Protein AF-A0A3R6WL27-F1 (afdb_monomer)

Foldseek 3Di:
DDDDDDDDPPPPPPPPPLQQKEKEKAAELLDLLSLLLVVLLVVVVVQDVSYDYHYHYDHPQVQLVVCVVVCVCVLPVPADSHFIFMWIFDPPDDPDDDDDPDDGDIGGQGGSVSSQVVCCVPPVRHRPDDSVNSNVSSVVSVVVVCVVLVFDKAWDWDDDPNHTPDPTDIATDPCVQVVQVSVQLRLLRDPPQDLRQPQADQCDDDVQFKTKFAQSPVRTPPPQAGATSPDPLRDDDDRDDPDDPPGFQDWDWDDPPPHHTMTIGTHHD

pLDDT: mean 80.62, std 19.03, range [30.73, 98.06]

Structure (mmCIF, N/CA/C/O backbone):
data_AF-A0A3R6WL27-F1
#
_entry.id   AF-A0A3R6WL27-F1
#
loop_
_atom_site.group_PDB
_atom_site.id
_atom_site.type_symbol
_atom_site.label_atom_id
_atom_site.label_alt_id
_atom_site.label_comp_id
_atom_site.label_asym_id
_atom_site.label_entity_id
_atom_site.label_seq_id
_atom_site.pdbx_PDB_ins_code
_atom_site.Cartn_x
_atom_site.Cartn_y
_atom_site.Cartn_z
_atom_site.occupancy
_atom_site.B_iso_or_equiv
_atom_site.auth_seq_id
_atom_site.auth_comp_id
_atom_site.auth_asym_id
_atom_site.auth_atom_id
_atom_site.pdbx_PDB_model_num
ATOM 1 N N . MET A 1 1 ? -50.137 -40.322 51.132 1.00 34.12 1 MET A N 1
ATOM 2 C CA . MET A 1 1 ? -49.089 -39.279 51.206 1.00 34.12 1 MET A CA 1
ATOM 3 C C . MET A 1 1 ? -49.530 -38.067 50.378 1.00 34.12 1 MET A C 1
ATOM 5 O O . MET A 1 1 ? -50.421 -38.245 49.557 1.00 34.12 1 MET A O 1
ATOM 9 N N . PRO A 1 2 ? -49.026 -36.866 50.707 1.00 39.47 2 PRO A N 1
ATOM 10 C CA . PRO A 1 2 ? -49.725 -35.569 50.702 1.00 39.47 2 PRO A CA 1
ATOM 11 C C . PRO A 1 2 ? -49.563 -34.795 49.358 1.00 39.47 2 PRO A C 1
ATOM 13 O O . PRO A 1 2 ? -49.060 -35.393 48.408 1.00 39.47 2 PRO A O 1
ATOM 16 N N . PRO A 1 3 ? -50.046 -33.534 49.216 1.00 40.22 3 PRO A N 1
ATOM 17 C CA . PRO A 1 3 ? -50.282 -32.880 47.924 1.00 40.22 3 PRO A CA 1
ATOM 18 C C . PRO A 1 3 ? -49.035 -32.223 47.291 1.00 40.22 3 PRO A C 1
ATOM 20 O O . PRO A 1 3 ? -48.003 -32.053 47.932 1.00 40.22 3 PRO A O 1
ATOM 23 N N . GLN A 1 4 ? -49.190 -31.880 46.005 1.00 41.53 4 GLN A N 1
ATOM 24 C CA . GLN A 1 4 ? -48.215 -31.389 45.009 1.00 41.53 4 GLN A CA 1
ATOM 25 C C . GLN A 1 4 ? -47.466 -30.093 45.395 1.00 41.53 4 GLN A C 1
ATOM 27 O O . GLN A 1 4 ? -48.062 -29.231 46.041 1.00 41.53 4 GLN A O 1
ATOM 32 N N . PRO A 1 5 ? -46.270 -29.832 44.826 1.00 36.53 5 PRO A N 1
ATOM 33 C CA . PRO A 1 5 ? -45.831 -28.484 44.493 1.00 36.53 5 PRO A CA 1
ATOM 34 C C . PRO A 1 5 ? -46.118 -28.162 43.018 1.00 36.53 5 PRO A C 1
ATOM 36 O O . PRO A 1 5 ? -45.636 -28.813 42.094 1.00 36.53 5 PRO A O 1
ATOM 39 N N . VAL A 1 6 ? -46.896 -27.103 42.827 1.00 43.28 6 VAL A N 1
ATOM 40 C CA . VAL A 1 6 ? -46.980 -26.313 41.596 1.00 43.28 6 VAL A CA 1
ATOM 41 C C . VAL A 1 6 ? -45.596 -25.779 41.216 1.00 43.28 6 VAL A C 1
ATOM 43 O O . VAL A 1 6 ? -44.945 -25.135 42.036 1.00 43.28 6 VAL A O 1
ATOM 46 N N . HIS A 1 7 ? -45.164 -25.990 39.970 1.00 33.41 7 HIS A N 1
ATOM 47 C CA . HIS A 1 7 ? -44.053 -25.236 39.394 1.00 33.41 7 HIS A CA 1
ATOM 48 C C . HIS A 1 7 ? -44.609 -24.238 38.378 1.00 33.41 7 HIS A C 1
ATOM 50 O O . HIS A 1 7 ? -45.211 -24.612 37.373 1.00 33.41 7 HIS A O 1
ATOM 56 N N . PHE A 1 8 ? -44.445 -22.958 38.702 1.00 33.56 8 PHE A N 1
ATOM 57 C CA . PHE A 1 8 ? -44.720 -21.820 37.834 1.00 33.56 8 PHE A CA 1
ATOM 58 C C . PHE A 1 8 ? -43.826 -21.882 36.585 1.00 33.56 8 PHE A C 1
ATOM 60 O O . PHE A 1 8 ? -42.710 -22.411 36.688 1.00 33.56 8 PHE A O 1
ATOM 67 N N . PRO A 1 9 ? -44.263 -21.331 35.432 1.00 32.44 9 PRO A N 1
ATOM 68 C CA . PRO A 1 9 ? -43.366 -21.127 34.307 1.00 32.44 9 PRO A CA 1
ATOM 69 C C . PRO A 1 9 ? -42.229 -20.233 34.798 1.00 32.44 9 PRO A C 1
ATOM 71 O O . PRO A 1 9 ? -42.447 -19.084 35.184 1.00 32.44 9 PRO A O 1
ATOM 74 N N . ILE A 1 10 ? -41.020 -20.786 34.841 1.00 35.06 10 ILE A N 1
ATOM 75 C CA . ILE A 1 10 ? -39.825 -19.959 34.898 1.00 35.06 10 ILE A CA 1
ATOM 76 C C . ILE A 1 10 ? -39.870 -19.197 33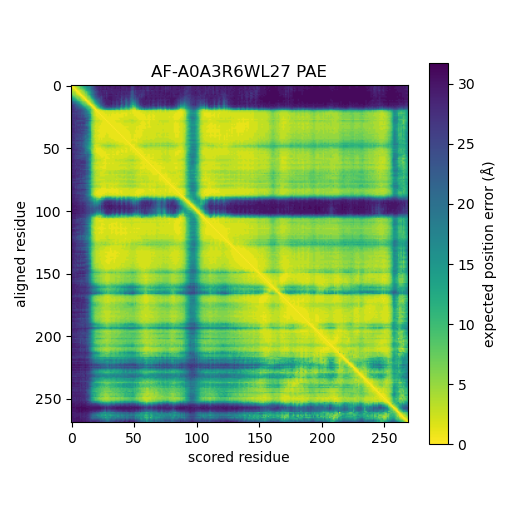.582 1.00 35.06 10 ILE A C 1
ATOM 78 O O . ILE A 1 10 ? -39.805 -19.810 32.518 1.00 35.06 10 ILE A O 1
ATOM 82 N N . CYS A 1 11 ? -40.094 -17.884 33.656 1.00 31.92 11 CYS A N 1
ATOM 83 C CA . CYS A 1 11 ? -39.756 -16.999 32.559 1.00 31.92 11 CYS A CA 1
ATOM 84 C C . CYS A 1 11 ? -38.332 -17.362 32.154 1.00 31.92 11 CYS A C 1
ATOM 86 O O . CYS A 1 11 ? -37.398 -17.065 32.902 1.00 31.92 11 CYS A O 1
ATOM 88 N N . ASP A 1 12 ? -38.170 -17.989 30.989 1.00 34.91 12 ASP A N 1
ATOM 89 C CA . ASP A 1 12 ? -36.928 -17.827 30.260 1.00 34.91 12 ASP A CA 1
ATOM 90 C C . ASP A 1 12 ? -36.684 -16.316 30.238 1.00 34.91 12 ASP A C 1
ATOM 92 O O . ASP A 1 12 ? -37.581 -15.560 29.828 1.00 34.91 12 ASP A O 1
ATOM 96 N N . PRO A 1 13 ? -35.535 -15.820 30.726 1.00 38.84 13 PRO A N 1
ATOM 97 C CA . PRO A 1 13 ? -35.142 -14.496 30.321 1.00 38.84 13 PRO A CA 1
ATOM 98 C C . PRO A 1 13 ? -35.050 -14.612 28.809 1.00 38.84 13 PRO A C 1
ATOM 100 O O . PRO A 1 13 ? -34.184 -15.323 28.303 1.00 38.84 13 PRO A O 1
ATOM 103 N N . MET A 1 14 ? -36.009 -13.985 28.113 1.00 37.06 14 MET A N 1
ATOM 104 C CA . MET A 1 14 ? -35.907 -13.669 26.698 1.00 37.06 14 MET A CA 1
ATOM 105 C C . MET A 1 14 ? -34.440 -13.370 26.459 1.00 37.06 14 MET A C 1
ATOM 107 O O . MET A 1 14 ? -33.927 -12.380 26.994 1.00 37.06 14 MET A O 1
ATOM 111 N N . SER A 1 15 ? -33.753 -14.267 25.754 1.00 42.34 15 SER A N 1
ATOM 112 C CA . SER A 1 15 ? -32.410 -14.008 25.286 1.00 42.34 15 SER A CA 1
ATOM 113 C C . SER A 1 15 ? -32.571 -12.825 24.348 1.00 42.34 15 SER A C 1
ATOM 115 O O . SER A 1 15 ? -32.902 -12.990 23.173 1.00 42.34 15 SER A O 1
ATOM 117 N N . ARG A 1 16 ? -32.446 -11.615 24.905 1.00 42.94 16 ARG A N 1
ATOM 118 C CA . ARG A 1 16 ? -32.167 -10.414 24.140 1.00 42.94 16 ARG A CA 1
ATOM 119 C C . ARG A 1 16 ? -30.963 -10.813 23.312 1.00 42.94 16 ARG A C 1
ATOM 121 O O . ARG A 1 16 ? -29.910 -11.089 23.887 1.00 42.94 16 ARG A O 1
ATOM 128 N N . GLY A 1 17 ? -31.161 -10.970 22.004 1.00 44.28 17 GLY A N 1
ATOM 129 C CA . GLY A 1 17 ? -30.044 -11.072 21.083 1.00 44.28 17 GLY A CA 1
ATOM 130 C C . GLY A 1 17 ? -29.118 -9.927 21.452 1.00 44.28 17 GLY A C 1
ATOM 131 O O . GLY A 1 17 ? -29.557 -8.783 21.491 1.00 44.28 17 GLY A O 1
ATOM 132 N N . SER A 1 18 ? -27.913 -10.247 21.915 1.00 52.59 18 SER A N 1
ATOM 133 C CA . SER A 1 18 ? -26.954 -9.227 22.307 1.00 52.59 18 SER A CA 1
ATOM 134 C C . SER A 1 18 ? -26.691 -8.393 21.061 1.00 52.59 18 SER A C 1
ATOM 136 O O . SER A 1 18 ? -26.127 -8.934 20.106 1.00 52.59 18 SER A O 1
ATOM 138 N N . ASP A 1 19 ? -27.138 -7.138 21.047 1.00 63.94 19 ASP A N 1
ATOM 139 C CA . ASP A 1 19 ? -26.816 -6.194 19.981 1.00 63.94 19 ASP A CA 1
ATOM 140 C C . ASP A 1 19 ? -25.293 -6.083 19.944 1.00 63.94 19 ASP A C 1
ATOM 142 O O . ASP A 1 19 ? -24.668 -5.468 20.811 1.00 63.94 19 ASP A O 1
ATOM 146 N N . LYS A 1 20 ? -24.675 -6.807 19.007 1.00 82.62 20 LYS A N 1
ATOM 147 C CA . LYS A 1 20 ? -23.226 -6.831 18.880 1.00 82.62 20 LYS A CA 1
ATOM 148 C C . LYS A 1 20 ? -22.793 -5.496 18.307 1.00 82.62 20 LYS A C 1
ATOM 150 O O . LYS A 1 20 ? -23.207 -5.127 17.209 1.00 82.62 20 LYS A O 1
ATOM 155 N N . VAL A 1 21 ? -21.935 -4.795 19.033 1.00 91.19 21 VAL A N 1
ATOM 156 C CA . VAL A 1 21 ? -21.358 -3.543 18.555 1.00 91.19 21 VAL A CA 1
ATOM 157 C C . VAL A 1 21 ? -20.234 -3.875 17.584 1.00 91.19 21 VAL A C 1
ATOM 159 O O . VAL A 1 21 ? -19.332 -4.642 17.920 1.00 91.19 21 VAL A O 1
ATOM 162 N N . VAL A 1 22 ? -20.283 -3.307 16.380 1.00 94.44 22 VAL A N 1
ATOM 163 C CA . VAL A 1 22 ? -19.263 -3.533 15.351 1.00 94.44 22 VAL A CA 1
ATOM 164 C C . VAL A 1 22 ? -18.371 -2.302 15.240 1.00 94.44 22 VAL A C 1
ATOM 166 O O . VAL A 1 22 ? -18.833 -1.231 14.842 1.00 94.44 22 VAL A O 1
ATOM 169 N N . TYR A 1 23 ? -17.089 -2.466 15.556 1.00 96.00 23 TYR A N 1
ATOM 170 C CA . TYR A 1 23 ? -16.058 -1.465 15.288 1.00 96.00 23 TYR A CA 1
ATOM 171 C C . TYR A 1 23 ? -15.290 -1.841 14.030 1.00 96.00 23 TYR A C 1
ATOM 173 O O . TYR A 1 23 ? -14.830 -2.974 13.896 1.00 96.00 23 TYR A O 1
ATOM 181 N N . GLU A 1 24 ? -15.130 -0.896 13.114 1.00 96.81 24 GLU A N 1
ATOM 182 C CA . GLU A 1 24 ? -14.233 -1.036 11.973 1.00 96.81 24 GLU A CA 1
ATOM 183 C C . GLU A 1 24 ? -12.938 -0.283 12.261 1.00 96.81 24 GLU A C 1
ATOM 185 O O . GLU A 1 24 ? -12.965 0.883 12.653 1.00 96.81 24 GLU A O 1
ATOM 190 N N . VAL A 1 25 ? -11.813 -0.978 12.095 1.00 97.88 25 VAL A N 1
ATOM 191 C CA . VAL A 1 25 ? -10.460 -0.443 12.271 1.00 97.88 25 VAL A CA 1
ATOM 192 C C . VAL A 1 25 ? -9.723 -0.645 10.959 1.00 97.88 25 VAL A C 1
ATOM 194 O O . VAL A 1 25 ? -9.540 -1.779 10.510 1.00 97.88 25 VAL A O 1
ATOM 197 N N . ALA A 1 26 ? -9.332 0.455 10.324 1.00 97.94 26 ALA A N 1
ATOM 198 C CA . ALA A 1 26 ? -8.773 0.461 8.982 1.00 97.94 26 ALA A CA 1
ATOM 199 C C . ALA A 1 26 ? -7.461 1.242 8.925 1.00 97.94 26 ALA A C 1
ATOM 201 O O . ALA A 1 26 ? -7.336 2.296 9.542 1.00 97.94 26 ALA A O 1
ATOM 202 N N . GLY A 1 27 ? -6.495 0.749 8.157 1.00 97.56 27 GLY A N 1
ATOM 203 C CA . GLY A 1 27 ? -5.212 1.423 8.001 1.00 97.56 27 GLY A CA 1
ATOM 204 C C . GLY A 1 27 ? -4.236 0.675 7.109 1.00 97.56 27 GLY A C 1
ATOM 205 O O . GLY A 1 27 ? -4.505 -0.429 6.616 1.00 97.56 27 GLY A O 1
ATOM 206 N N . VAL A 1 28 ? -3.092 1.317 6.900 1.00 96.31 28 VAL A N 1
ATOM 207 C CA . VAL A 1 28 ? -1.997 0.785 6.095 1.00 96.31 28 VAL A CA 1
ATOM 208 C C . VAL A 1 28 ? -1.221 -0.252 6.905 1.00 96.31 28 VAL A C 1
ATOM 210 O O . VAL A 1 28 ? -0.829 -0.010 8.041 1.00 96.31 28 VAL A O 1
ATOM 213 N N . LEU A 1 29 ? -0.966 -1.416 6.313 1.00 95.00 29 LEU A N 1
ATOM 214 C CA . LEU A 1 29 ? -0.293 -2.549 6.953 1.00 95.00 29 LEU A CA 1
ATOM 215 C C . LEU A 1 29 ? 1.094 -2.189 7.510 1.00 95.00 29 LEU A C 1
ATOM 217 O O . LEU A 1 29 ? 1.480 -2.670 8.571 1.00 95.00 29 LEU A O 1
ATOM 221 N N . THR A 1 30 ? 1.840 -1.347 6.801 1.00 94.00 30 THR A N 1
ATOM 222 C CA . THR A 1 30 ? 3.190 -0.912 7.177 1.00 94.00 30 THR A CA 1
ATOM 223 C C . THR A 1 30 ? 3.202 0.239 8.185 1.00 94.00 30 THR A C 1
ATOM 225 O O . THR A 1 30 ? 4.275 0.583 8.678 1.00 94.00 30 THR A O 1
ATOM 228 N N . ASP A 1 31 ? 2.045 0.808 8.536 1.00 95.88 31 ASP A N 1
ATOM 229 C CA . ASP A 1 31 ? 1.945 1.893 9.512 1.00 95.88 31 ASP A CA 1
ATOM 230 C C . ASP A 1 31 ? 1.993 1.348 10.955 1.00 95.88 31 ASP A C 1
ATOM 232 O O . ASP A 1 31 ? 1.103 0.593 11.366 1.00 95.88 31 ASP A O 1
ATOM 236 N N . PRO A 1 32 ? 2.990 1.741 11.772 1.00 97.00 32 PRO A N 1
ATOM 237 C CA . PRO A 1 32 ? 3.061 1.351 13.179 1.00 97.00 32 PRO A CA 1
ATOM 238 C C . PRO A 1 32 ? 1.822 1.758 13.989 1.00 97.00 32 PRO A C 1
ATOM 240 O O . PRO A 1 32 ? 1.380 1.000 14.853 1.00 97.00 32 PRO A O 1
ATOM 243 N N . ASN A 1 33 ? 1.218 2.916 13.704 1.00 97.62 33 ASN A N 1
ATOM 244 C CA . ASN A 1 33 ? 0.015 3.370 14.405 1.00 97.62 33 ASN A CA 1
ATOM 245 C C . ASN A 1 33 ? -1.187 2.477 14.087 1.00 97.62 33 ASN A C 1
ATOM 247 O O . ASN A 1 33 ? -1.999 2.188 14.968 1.00 97.62 33 ASN A O 1
ATOM 251 N N . PHE A 1 34 ? -1.277 1.977 12.852 1.00 98.06 34 PHE A N 1
ATOM 252 C CA . PHE A 1 34 ? -2.289 0.989 12.502 1.00 98.06 34 PHE A CA 1
ATOM 253 C C . PHE A 1 34 ? -2.058 -0.330 13.243 1.00 98.06 34 PHE A C 1
ATOM 255 O O . PHE A 1 34 ? -3.012 -0.915 13.751 1.00 98.06 34 PHE A O 1
ATOM 262 N N . GLN A 1 35 ? -0.808 -0.792 13.357 1.00 97.75 35 GLN A N 1
ATOM 263 C CA . GLN A 1 35 ? -0.498 -2.026 14.089 1.00 97.75 35 GLN A CA 1
ATOM 264 C C . GLN A 1 35 ? -0.835 -1.917 15.579 1.00 97.75 35 GLN A C 1
ATOM 266 O O . GLN A 1 35 ? -1.393 -2.855 16.152 1.00 97.75 35 GLN A O 1
ATOM 271 N N . ARG A 1 36 ? -0.601 -0.743 16.174 1.00 97.44 36 ARG A N 1
ATOM 272 C CA . ARG A 1 36 ? -1.041 -0.406 17.531 1.00 97.44 36 ARG A CA 1
ATOM 273 C C . ARG A 1 36 ? -2.557 -0.560 17.691 1.00 97.44 36 ARG A C 1
ATOM 275 O O . ARG A 1 36 ? -3.017 -1.300 18.558 1.00 97.44 36 ARG A O 1
ATOM 282 N N . MET A 1 37 ? -3.338 0.075 16.811 1.00 97.94 37 MET A N 1
ATOM 283 C CA . MET A 1 37 ? -4.804 -0.041 16.818 1.00 97.94 37 MET A CA 1
ATOM 284 C C . MET A 1 37 ? -5.275 -1.470 16.567 1.00 97.94 37 MET A C 1
ATOM 286 O O . MET A 1 37 ? -6.223 -1.926 17.202 1.00 97.94 37 MET A O 1
ATOM 290 N N . ARG A 1 38 ? -4.621 -2.184 15.645 1.00 97.56 38 ARG A N 1
ATOM 291 C CA . ARG A 1 38 ? -4.941 -3.569 15.307 1.00 97.56 38 ARG A CA 1
ATOM 292 C C . ARG A 1 38 ? -4.821 -4.459 16.534 1.00 97.56 38 ARG A C 1
ATOM 294 O O . ARG A 1 38 ? -5.756 -5.203 16.808 1.00 97.56 38 ARG A O 1
ATOM 301 N N . HIS A 1 39 ? -3.708 -4.378 17.259 1.00 96.69 39 HIS A N 1
ATOM 302 C CA . HIS A 1 39 ? -3.503 -5.180 18.462 1.00 96.69 39 HIS A CA 1
ATOM 303 C C . HIS A 1 39 ? -4.549 -4.856 19.528 1.00 96.69 39 HIS A C 1
ATOM 305 O O . HIS A 1 39 ? -5.242 -5.755 19.993 1.00 96.69 39 HIS A O 1
ATOM 311 N N . LEU A 1 40 ? -4.750 -3.569 19.826 1.00 96.75 40 LEU A N 1
ATOM 312 C CA . LEU A 1 40 ? -5.718 -3.141 20.834 1.00 96.75 40 LEU A CA 1
ATOM 313 C C . LEU A 1 40 ? -7.157 -3.550 20.484 1.00 96.75 40 LEU A C 1
ATOM 315 O O . LEU A 1 40 ? -7.930 -3.940 21.354 1.00 96.75 40 LEU A O 1
ATOM 319 N N . ALA A 1 41 ? -7.524 -3.498 19.204 1.00 96.94 41 ALA A N 1
ATOM 320 C CA . ALA A 1 41 ? -8.830 -3.951 18.746 1.00 96.94 41 ALA A CA 1
ATOM 321 C C . ALA A 1 41 ? -8.997 -5.471 18.904 1.00 96.94 41 ALA A C 1
ATOM 323 O O . ALA A 1 41 ? -10.078 -5.932 19.268 1.00 96.94 41 ALA A O 1
ATOM 324 N N . LEU A 1 42 ? -7.947 -6.258 18.648 1.00 95.56 42 LEU A N 1
ATOM 325 C CA . LEU A 1 42 ? -7.972 -7.705 18.881 1.00 95.56 42 LEU A CA 1
ATOM 326 C C . LEU A 1 42 ? -8.089 -8.023 20.378 1.00 95.56 42 LEU A C 1
ATOM 328 O O . LEU A 1 42 ? -8.916 -8.859 20.735 1.00 95.56 42 LEU A O 1
ATOM 332 N N . ASP A 1 43 ? -7.371 -7.297 21.238 1.00 94.94 43 ASP A N 1
ATOM 333 C CA . ASP A 1 43 ? -7.510 -7.417 22.695 1.00 94.94 43 ASP A CA 1
ATOM 334 C C . ASP A 1 43 ? -8.937 -7.077 23.146 1.00 94.94 43 ASP A C 1
ATOM 336 O O . ASP A 1 43 ? -9.531 -7.814 23.932 1.00 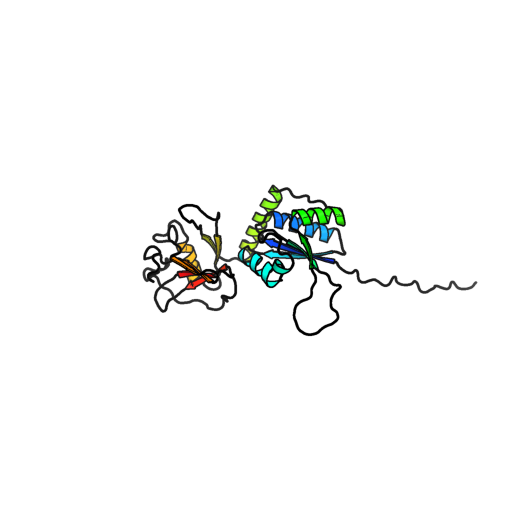94.94 43 ASP A O 1
ATOM 340 N N . LEU A 1 44 ? -9.523 -6.004 22.599 1.00 94.88 44 LEU A N 1
ATOM 341 C CA . LEU A 1 44 ? -10.909 -5.610 22.857 1.00 94.88 44 LEU A CA 1
ATOM 342 C C . LEU A 1 44 ? -11.905 -6.696 22.452 1.00 94.88 44 LEU A C 1
ATOM 344 O O . LEU A 1 44 ? -12.803 -7.016 23.225 1.00 94.88 44 LEU A O 1
ATOM 348 N N . ARG A 1 45 ? -11.745 -7.285 21.264 1.00 94.75 45 ARG A N 1
ATOM 349 C CA . ARG A 1 45 ? -12.584 -8.403 20.806 1.00 94.75 45 ARG A CA 1
ATOM 350 C C . ARG A 1 45 ? -12.512 -9.592 21.765 1.00 94.75 45 ARG A C 1
ATOM 352 O O . ARG A 1 45 ? -13.524 -10.245 22.004 1.00 94.75 45 ARG A O 1
ATOM 359 N N . ASP A 1 46 ? -11.319 -9.889 22.266 1.00 93.56 46 ASP A N 1
ATOM 360 C CA . ASP A 1 46 ? -11.081 -11.061 23.104 1.00 93.56 46 ASP A CA 1
ATOM 361 C C . ASP A 1 46 ? -11.547 -10.824 24.556 1.00 93.56 46 ASP A C 1
ATOM 363 O O . ASP A 1 46 ? -11.966 -11.771 25.224 1.00 93.56 46 ASP A O 1
ATOM 367 N N . HIS A 1 47 ? -11.550 -9.569 25.026 1.00 92.50 47 HIS A N 1
ATOM 368 C CA . HIS A 1 47 ? -12.110 -9.172 26.325 1.00 92.50 47 HIS A CA 1
ATOM 369 C C . HIS A 1 47 ? -13.640 -9.037 26.318 1.00 92.50 47 HIS A C 1
ATOM 371 O O . HIS A 1 47 ? -14.293 -9.410 27.293 1.00 92.50 47 HIS A O 1
ATOM 377 N N . GLU A 1 48 ? -14.227 -8.511 25.240 1.00 92.75 48 GLU A N 1
ATOM 378 C CA . GLU A 1 48 ? -15.637 -8.120 25.189 1.00 92.75 48 GLU A CA 1
ATOM 379 C C . GLU A 1 48 ? -16.434 -8.938 24.170 1.00 92.75 48 GLU A C 1
ATOM 381 O O . GLU A 1 48 ? -16.510 -8.619 22.986 1.00 92.75 48 GLU A O 1
ATOM 386 N N . SER A 1 49 ? -17.140 -9.965 24.652 1.00 89.88 49 SER A N 1
ATOM 387 C CA . SER A 1 49 ? -17.952 -10.867 23.808 1.00 89.88 49 SER A CA 1
ATOM 388 C C . SER A 1 49 ? -19.071 -10.183 22.998 1.00 89.88 49 SER A C 1
ATOM 390 O O . SER A 1 49 ? -19.557 -10.739 22.006 1.00 89.88 49 SER A O 1
ATOM 392 N N . SER A 1 50 ? -19.486 -8.983 23.419 1.00 90.12 50 SER A N 1
ATOM 393 C CA . SER A 1 50 ? -20.483 -8.147 22.737 1.00 90.12 50 SER A CA 1
ATOM 394 C C . SER A 1 50 ? -19.893 -7.292 21.610 1.00 90.12 50 SER A C 1
ATOM 396 O O . SER A 1 50 ? -20.643 -6.680 20.850 1.00 90.12 50 SER A O 1
ATOM 398 N N . VAL A 1 51 ? -18.567 -7.264 21.470 1.00 93.25 51 VAL A N 1
ATOM 399 C CA . VAL A 1 51 ? -17.856 -6.495 20.453 1.00 93.25 51 VAL A CA 1
ATOM 400 C C . VAL A 1 51 ? -17.463 -7.394 19.285 1.00 93.25 51 VAL A C 1
ATOM 402 O O . VAL A 1 51 ? -17.036 -8.537 19.434 1.00 93.25 51 VAL A O 1
ATOM 405 N N . SER A 1 52 ? -17.618 -6.874 18.074 1.00 94.25 52 SER A N 1
ATOM 406 C CA . SER A 1 52 ? -17.078 -7.456 16.849 1.00 94.25 52 SER A CA 1
ATOM 407 C C . SER A 1 52 ? -16.174 -6.443 16.164 1.00 94.25 52 SER A C 1
ATOM 409 O O . SER A 1 52 ? -16.498 -5.261 16.091 1.00 94.25 52 SER A O 1
ATOM 411 N N . ILE A 1 53 ? -15.039 -6.914 15.654 1.00 95.56 53 ILE A N 1
ATOM 412 C CA . ILE A 1 53 ? -14.053 -6.068 14.982 1.00 95.56 53 ILE A CA 1
ATOM 413 C C . ILE A 1 53 ? -14.009 -6.420 13.504 1.00 95.56 53 ILE A C 1
ATOM 415 O O . ILE A 1 53 ? -13.715 -7.557 13.130 1.00 95.56 53 ILE A O 1
ATOM 419 N N . LEU A 1 54 ? -14.257 -5.421 12.668 1.00 96.06 54 LEU A N 1
ATOM 420 C CA . LEU A 1 54 ? -14.010 -5.463 11.239 1.00 96.06 54 LEU A CA 1
ATOM 421 C C . LEU A 1 54 ? -12.636 -4.839 10.969 1.00 96.06 54 LEU A C 1
ATOM 423 O O . LEU A 1 54 ? -12.473 -3.624 10.969 1.00 96.06 54 LEU A O 1
ATOM 427 N N . MET A 1 55 ? -11.630 -5.686 10.772 1.00 97.06 55 MET A N 1
ATOM 428 C CA . MET A 1 55 ? -10.261 -5.243 10.512 1.00 97.06 55 MET A CA 1
ATOM 429 C C . MET A 1 55 ? -10.040 -5.038 9.010 1.00 97.06 55 MET A C 1
ATOM 431 O O . MET A 1 55 ? -10.245 -5.965 8.224 1.00 97.06 55 MET A O 1
ATOM 435 N N . ARG A 1 56 ? -9.576 -3.854 8.604 1.00 96.50 56 ARG A N 1
ATOM 436 C CA . ARG A 1 56 ? -9.209 -3.533 7.216 1.00 96.50 56 ARG A CA 1
ATOM 437 C C . ARG A 1 56 ? -7.729 -3.183 7.127 1.00 96.50 56 ARG A C 1
ATOM 439 O O . ARG A 1 56 ? -7.336 -2.027 7.242 1.00 96.50 56 ARG A O 1
ATOM 446 N N . SER A 1 57 ? -6.910 -4.207 6.930 1.00 95.56 57 SER A N 1
ATOM 447 C CA . SER A 1 57 ? -5.479 -4.045 6.672 1.00 95.56 57 SER A CA 1
ATOM 448 C C . SER A 1 57 ? -5.241 -3.942 5.174 1.00 95.56 57 SER A C 1
ATOM 450 O O . SER A 1 57 ? -5.600 -4.862 4.443 1.00 95.56 57 SER A O 1
ATOM 452 N N . MET A 1 58 ? -4.672 -2.827 4.730 1.00 94.25 58 MET A N 1
ATOM 453 C CA . MET A 1 58 ? -4.524 -2.496 3.311 1.00 94.25 58 MET A CA 1
ATOM 454 C C . MET A 1 58 ? -3.088 -2.089 2.987 1.00 94.25 58 MET A C 1
ATOM 456 O O . MET A 1 58 ? -2.321 -1.720 3.876 1.00 94.25 58 MET A O 1
ATOM 460 N N . VAL A 1 59 ? -2.724 -2.132 1.709 1.00 91.75 59 VAL A N 1
ATOM 461 C CA . VAL A 1 59 ? -1.517 -1.458 1.213 1.00 91.75 59 VAL A CA 1
ATOM 462 C C . VAL A 1 59 ? -1.798 0.033 1.001 1.00 91.75 59 VAL A C 1
ATOM 464 O O . VAL A 1 59 ? -2.954 0.453 0.923 1.00 91.75 59 VAL A O 1
ATOM 467 N N . GLU A 1 60 ? -0.748 0.849 0.896 1.00 88.69 60 GLU A N 1
ATOM 468 C CA . GLU A 1 60 ? -0.870 2.307 0.716 1.00 88.69 60 GLU A CA 1
ATOM 469 C C . GLU A 1 60 ? -1.739 2.688 -0.492 1.00 88.69 60 GLU A C 1
ATOM 471 O O . GLU A 1 60 ? -2.560 3.601 -0.397 1.00 88.69 60 GLU A O 1
ATOM 476 N N . ALA A 1 61 ? -1.609 1.946 -1.599 1.00 87.38 61 ALA A N 1
ATOM 477 C CA . ALA A 1 61 ? -2.373 2.175 -2.825 1.00 87.38 61 ALA A CA 1
ATOM 478 C C . ALA A 1 61 ? -3.894 2.013 -2.640 1.00 87.38 61 ALA A C 1
ATOM 480 O O . ALA A 1 61 ? -4.665 2.675 -3.332 1.00 87.38 61 ALA A O 1
ATOM 481 N N . ASP A 1 62 ? -4.324 1.188 -1.682 1.00 90.44 62 ASP A N 1
ATOM 482 C CA . ASP A 1 62 ? -5.736 0.872 -1.450 1.00 90.44 62 ASP A CA 1
ATOM 483 C C . ASP A 1 62 ? -6.382 1.756 -0.375 1.00 90.44 62 ASP A C 1
ATOM 485 O O . ASP A 1 62 ? -7.602 1.949 -0.382 1.00 90.44 62 ASP A O 1
ATOM 489 N N . PHE A 1 63 ? -5.593 2.322 0.545 1.00 93.12 63 PHE A N 1
ATOM 490 C CA . PHE A 1 63 ? -6.135 3.027 1.709 1.00 93.12 63 PHE A CA 1
ATOM 491 C C . PHE A 1 63 ? -6.886 4.312 1.338 1.00 93.12 63 PHE A C 1
ATOM 493 O O . PHE A 1 63 ? -8.019 4.525 1.774 1.00 93.12 63 PHE A O 1
ATOM 500 N N . GLY A 1 64 ? -6.300 5.151 0.480 1.00 90.50 64 GLY A N 1
ATOM 501 C CA . GLY A 1 64 ? -6.955 6.366 -0.018 1.00 90.50 64 GLY A CA 1
ATOM 502 C C . GLY A 1 64 ? -8.276 6.075 -0.751 1.00 90.50 64 GLY A C 1
ATOM 503 O O . GLY A 1 64 ? -9.314 6.623 -0.363 1.00 90.50 64 GLY A O 1
ATOM 504 N N . PRO A 1 65 ? -8.284 5.181 -1.762 1.00 89.31 65 PRO A N 1
ATOM 505 C CA . PRO A 1 65 ? -9.508 4.740 -2.431 1.00 89.31 65 PRO A CA 1
ATOM 506 C C . PRO A 1 65 ? -10.560 4.162 -1.480 1.00 89.31 65 PRO A C 1
ATOM 508 O O . PRO A 1 65 ? -11.754 4.422 -1.652 1.00 89.31 65 PRO A O 1
ATOM 511 N N . TYR A 1 66 ? -10.148 3.420 -0.450 1.00 92.25 66 TYR A N 1
ATOM 512 C CA . TYR A 1 66 ? -11.053 2.940 0.591 1.00 92.25 66 TYR A CA 1
ATOM 513 C C . TYR A 1 66 ? -11.744 4.101 1.328 1.00 92.25 66 TYR A C 1
ATOM 515 O O . TYR A 1 66 ? -12.973 4.112 1.423 1.00 92.25 66 TYR A O 1
ATOM 523 N N . LEU A 1 67 ? -10.994 5.115 1.780 1.00 91.38 67 LEU A N 1
ATOM 524 C CA . LEU A 1 67 ? -11.571 6.280 2.465 1.00 91.38 67 LEU A CA 1
ATOM 525 C C . LEU A 1 67 ? -12.581 7.026 1.578 1.00 91.38 67 LEU A C 1
ATOM 527 O O . LEU A 1 67 ? -13.660 7.402 2.048 1.00 91.38 67 LEU A O 1
ATOM 531 N N . THR A 1 68 ? -12.258 7.210 0.296 1.00 89.31 68 THR A N 1
ATOM 532 C CA . THR A 1 68 ? -13.120 7.916 -0.661 1.00 89.31 68 THR A CA 1
ATOM 533 C C . THR A 1 68 ? -14.371 7.109 -1.011 1.00 89.31 68 THR A C 1
ATOM 535 O O . THR A 1 68 ? -15.481 7.633 -0.918 1.00 89.31 68 THR A O 1
ATOM 538 N N . SER A 1 69 ? -14.217 5.831 -1.378 1.00 87.00 69 SER A N 1
ATOM 539 C CA . SER A 1 69 ? -15.327 4.963 -1.814 1.00 87.00 69 SER A CA 1
ATOM 540 C C . SER A 1 69 ? -16.349 4.692 -0.710 1.00 87.00 69 SER A C 1
ATOM 542 O O . SER A 1 69 ? -17.531 4.513 -0.989 1.00 87.00 69 SER A O 1
ATOM 544 N N . ARG A 1 70 ? -15.912 4.713 0.552 1.00 88.25 70 ARG A N 1
ATOM 545 C CA . ARG A 1 70 ? -16.779 4.581 1.730 1.00 88.25 70 ARG A CA 1
ATOM 546 C C . ARG A 1 70 ? -17.367 5.917 2.197 1.00 88.25 70 ARG A C 1
ATOM 548 O O . ARG A 1 70 ? -18.063 5.953 3.206 1.00 88.25 70 ARG A O 1
ATOM 555 N N . GLY A 1 71 ? -17.070 7.017 1.501 1.00 88.56 71 GLY A N 1
ATOM 556 C CA . GLY A 1 71 ? -17.519 8.359 1.869 1.00 88.56 71 GLY A CA 1
ATOM 557 C C . GLY A 1 71 ? -16.912 8.881 3.176 1.00 88.56 71 GLY A C 1
ATOM 558 O O . GLY A 1 71 ? -17.359 9.911 3.675 1.00 88.56 71 GLY A O 1
ATOM 559 N N . LEU A 1 72 ? -15.887 8.223 3.727 1.00 89.38 72 LEU A N 1
ATOM 560 C CA . LEU A 1 72 ? -15.299 8.568 5.026 1.00 89.38 72 LEU A CA 1
ATOM 561 C C . LEU A 1 72 ? -14.605 9.927 4.987 1.00 89.38 72 LEU A C 1
ATOM 563 O O . LEU A 1 72 ? -14.670 10.671 5.956 1.00 89.38 72 LEU A O 1
ATOM 567 N N . THR A 1 73 ? -14.025 10.312 3.848 1.00 89.12 73 THR A N 1
ATOM 568 C CA . THR A 1 73 ? -13.464 11.663 3.670 1.00 89.12 73 THR A CA 1
ATOM 569 C C . THR A 1 73 ? -14.539 12.752 3.720 1.00 89.12 73 THR A C 1
ATOM 571 O O . THR A 1 73 ? -14.255 13.871 4.136 1.00 89.12 73 THR A O 1
ATOM 574 N N . ARG A 1 74 ? -15.777 12.445 3.306 1.00 89.56 74 ARG A N 1
ATOM 575 C CA . ARG A 1 74 ? -16.909 13.381 3.406 1.00 89.56 74 ARG A CA 1
ATOM 576 C C . ARG A 1 74 ? -17.498 13.397 4.813 1.00 89.56 74 ARG A C 1
ATOM 578 O O . ARG A 1 74 ? -17.802 14.470 5.319 1.00 89.56 74 ARG A O 1
ATOM 585 N N . GLN A 1 75 ? -17.639 12.223 5.431 1.00 90.00 75 GLN A N 1
ATOM 586 C CA . GLN A 1 75 ? -18.163 12.083 6.792 1.00 90.00 75 GLN A CA 1
ATOM 587 C C . GLN A 1 75 ? -17.212 12.700 7.829 1.00 90.00 75 GLN A C 1
ATOM 589 O O . GLN A 1 75 ? -17.662 13.366 8.758 1.00 90.00 75 GLN A O 1
ATOM 594 N N . PHE A 1 76 ? -15.898 12.530 7.646 1.00 91.75 76 PHE A N 1
ATOM 595 C CA . PHE A 1 76 ? -14.850 12.943 8.583 1.00 91.75 76 PHE A CA 1
ATOM 596 C C . PHE A 1 76 ? -13.796 13.823 7.883 1.00 91.75 76 PHE A C 1
ATOM 598 O O . PHE A 1 76 ? -12.643 13.417 7.726 1.00 91.75 76 PHE A O 1
ATOM 605 N N . PRO A 1 77 ? -14.150 15.054 7.465 1.00 90.94 77 PRO A N 1
ATOM 606 C CA . PRO A 1 77 ? -13.289 15.898 6.627 1.00 90.94 77 PRO A CA 1
ATOM 607 C C . PRO A 1 77 ? -11.989 16.350 7.307 1.00 90.94 77 PRO A C 1
ATOM 609 O O . PRO A 1 77 ? -11.038 16.721 6.626 1.00 90.94 77 PRO A O 1
ATOM 612 N N . ASN A 1 78 ? -11.942 16.309 8.641 1.00 93.12 78 ASN A N 1
ATOM 613 C CA . ASN A 1 78 ? -10.772 16.701 9.427 1.00 93.12 78 ASN A CA 1
ATOM 614 C C . ASN A 1 78 ? -9.835 15.522 9.748 1.00 93.12 78 ASN A C 1
ATOM 616 O O . ASN A 1 78 ? -8.788 15.742 10.353 1.00 93.12 78 ASN A O 1
ATOM 620 N N . HIS A 1 79 ? -10.199 14.284 9.392 1.00 93.81 79 HIS A N 1
ATOM 621 C CA . HIS A 1 79 ? -9.353 13.122 9.655 1.00 93.81 79 HIS A CA 1
ATOM 622 C C . HIS A 1 79 ? -8.118 13.128 8.728 1.00 93.81 79 HIS A C 1
ATOM 624 O O . HIS A 1 79 ? -8.272 13.330 7.516 1.00 93.81 79 HIS A O 1
ATOM 630 N N . PRO A 1 80 ? -6.894 12.894 9.240 1.00 93.38 80 PRO A N 1
ATOM 631 C CA . PRO A 1 80 ? -5.703 12.836 8.397 1.00 93.38 80 PRO A CA 1
ATOM 632 C C . PRO A 1 80 ? -5.766 11.659 7.416 1.00 93.38 80 PRO A C 1
ATOM 634 O O . PRO A 1 80 ? -5.902 10.512 7.818 1.00 93.38 80 PRO A O 1
ATOM 637 N N . LYS A 1 81 ? -5.603 11.914 6.113 1.00 88.75 81 LYS A N 1
ATOM 638 C CA . LYS A 1 81 ? -5.752 10.880 5.063 1.00 88.75 81 LYS A CA 1
ATOM 639 C C . LYS A 1 81 ? -4.748 9.724 5.143 1.00 88.75 81 LYS A C 1
ATOM 641 O O . LYS A 1 81 ? -4.976 8.690 4.528 1.00 88.75 81 LYS A O 1
ATOM 646 N N . SER A 1 82 ? -3.628 9.926 5.830 1.00 88.81 82 SER A N 1
ATOM 647 C CA . SER A 1 82 ? -2.584 8.918 6.029 1.00 88.81 82 SER A CA 1
ATOM 648 C C . SER A 1 82 ? -2.674 8.220 7.383 1.00 88.81 82 SER A C 1
ATOM 650 O O . SER A 1 82 ? -1.921 7.282 7.609 1.00 88.81 82 SER A O 1
ATOM 652 N N . ALA A 1 83 ? -3.520 8.703 8.298 1.00 95.88 83 ALA A N 1
ATOM 653 C CA . ALA A 1 83 ? -3.677 8.092 9.608 1.00 95.88 83 ALA A CA 1
ATOM 654 C C . ALA A 1 83 ? -4.627 6.890 9.512 1.00 95.88 83 ALA A C 1
ATOM 656 O O . ALA A 1 83 ? -5.550 6.897 8.694 1.00 95.88 83 ALA A O 1
ATOM 657 N N . PRO A 1 84 ? -4.433 5.862 10.348 1.00 97.81 84 PRO A N 1
ATOM 658 C CA . PRO A 1 84 ? -5.417 4.808 10.490 1.00 97.81 84 PRO A CA 1
ATOM 659 C C . PRO A 1 84 ? -6.680 5.382 11.135 1.00 97.81 84 PRO A C 1
ATOM 661 O O . PRO A 1 84 ? -6.624 6.376 11.857 1.00 97.81 84 PRO A O 1
ATOM 664 N N . ILE A 1 85 ? -7.819 4.744 10.891 1.00 97.94 85 ILE A N 1
ATOM 665 C CA . ILE A 1 85 ? -9.126 5.234 11.319 1.00 97.94 85 ILE A CA 1
ATOM 666 C C . ILE A 1 85 ? -9.929 4.136 12.008 1.00 97.94 85 ILE A C 1
ATOM 668 O O . ILE A 1 85 ? -9.964 2.988 11.556 1.00 97.94 85 ILE A O 1
ATOM 672 N N . ALA A 1 86 ? -10.610 4.506 13.089 1.00 97.81 86 ALA A N 1
ATOM 673 C CA . ALA A 1 86 ? -11.614 3.689 13.747 1.00 97.81 86 ALA A CA 1
ATOM 674 C C . ALA A 1 86 ? -12.971 4.394 13.780 1.00 97.81 86 ALA A C 1
ATOM 676 O O . ALA A 1 86 ? -13.075 5.604 14.014 1.00 97.81 86 ALA A O 1
ATOM 677 N N . PHE A 1 87 ? -14.028 3.614 13.584 1.00 95.44 87 PHE A N 1
ATOM 678 C CA . PHE A 1 87 ? -15.408 4.059 13.738 1.00 95.44 87 PHE A CA 1
ATOM 679 C C . PHE A 1 87 ? -16.319 2.888 14.111 1.00 95.44 87 PHE A C 1
ATOM 681 O O . PHE A 1 87 ? -15.990 1.717 13.921 1.00 95.44 87 PHE A O 1
ATOM 688 N N . MET A 1 88 ? -17.476 3.213 14.674 1.00 94.38 88 MET A N 1
ATOM 689 C CA . MET A 1 88 ? -18.522 2.258 15.019 1.00 94.38 88 MET A CA 1
ATOM 690 C C . MET A 1 88 ? -19.618 2.285 13.958 1.00 94.38 88 MET A C 1
ATOM 692 O O . MET A 1 88 ? -20.056 3.367 13.560 1.00 94.38 88 MET A O 1
ATOM 696 N N . HIS A 1 89 ? -20.096 1.112 13.551 1.00 90.12 89 HIS A N 1
ATOM 697 C CA . HIS A 1 89 ? -21.281 0.996 12.701 1.00 90.12 89 HIS A CA 1
ATOM 698 C C . HIS A 1 89 ? -22.537 1.173 13.551 1.00 90.12 89 HIS A C 1
ATOM 700 O O . HIS A 1 89 ? -22.769 0.386 14.473 1.00 90.12 89 HIS A O 1
ATOM 706 N N . ASP A 1 90 ? -23.354 2.183 13.248 1.00 74.44 90 ASP A N 1
ATOM 707 C CA . ASP A 1 90 ? -24.677 2.297 13.854 1.00 74.44 90 ASP A CA 1
ATOM 708 C C . ASP A 1 90 ? -25.640 1.339 13.141 1.00 74.44 90 ASP A C 1
ATOM 710 O O . ASP A 1 90 ? -26.031 1.544 11.993 1.00 74.44 90 ASP A O 1
ATOM 714 N N . THR A 1 91 ? -25.981 0.242 13.815 1.00 61.97 91 THR A N 1
ATOM 715 C CA . THR A 1 91 ? -26.913 -0.780 13.312 1.00 61.97 91 THR A CA 1
ATOM 716 C C . THR A 1 91 ? -28.379 -0.412 13.554 1.00 61.97 91 THR A C 1
ATOM 718 O O . THR A 1 91 ? -29.265 -1.182 13.190 1.00 61.97 91 THR A O 1
ATOM 721 N N . SER A 1 92 ? -28.659 0.758 14.143 1.00 52.91 92 SER A N 1
ATOM 722 C CA . SER A 1 92 ? -30.020 1.180 14.492 1.00 52.91 92 SER A CA 1
ATOM 723 C C . SER A 1 92 ? -30.771 1.940 13.386 1.00 52.91 92 SER A C 1
ATOM 725 O O . SER A 1 92 ? -31.951 2.248 13.560 1.00 52.91 92 SER A O 1
ATOM 727 N N . ALA A 1 93 ? -30.148 2.178 12.224 1.00 45.94 93 ALA A N 1
ATOM 728 C CA . ALA A 1 93 ? -30.784 2.825 11.077 1.00 45.94 93 ALA A CA 1
ATOM 729 C C . ALA A 1 93 ? -31.048 1.839 9.917 1.00 45.94 93 ALA A C 1
ATOM 731 O O . ALA A 1 93 ? -30.131 1.205 9.403 1.00 45.94 93 ALA A O 1
ATOM 732 N N . ASN A 1 94 ? -32.314 1.794 9.488 1.00 42.28 94 ASN A N 1
ATOM 733 C CA . ASN A 1 94 ? -32.871 1.199 8.263 1.00 42.28 94 ASN A CA 1
ATOM 734 C C . ASN A 1 94 ? -33.206 -0.306 8.236 1.00 42.28 94 ASN A C 1
ATOM 736 O O . ASN A 1 94 ? -32.657 -1.086 7.466 1.00 42.28 94 ASN A O 1
ATOM 740 N N . ASN A 1 95 ? -34.298 -0.656 8.928 1.00 41.94 95 ASN A N 1
ATOM 741 C CA . ASN A 1 95 ? -35.381 -1.408 8.279 1.00 41.94 95 ASN A CA 1
ATOM 742 C C . ASN A 1 95 ? -36.427 -0.397 7.804 1.00 41.94 95 ASN A C 1
ATOM 744 O O . ASN A 1 95 ? -37.396 -0.173 8.523 1.00 41.94 95 ASN A O 1
ATOM 748 N N . ASN A 1 96 ? -36.158 0.279 6.688 1.00 45.75 96 ASN A N 1
ATOM 749 C CA . ASN A 1 96 ? -37.116 0.904 5.771 1.00 45.75 96 ASN A CA 1
ATOM 750 C C . ASN A 1 96 ? -36.329 1.812 4.817 1.00 45.75 96 ASN A C 1
ATOM 752 O O . ASN A 1 96 ? -35.568 2.657 5.274 1.00 45.75 96 ASN A O 1
ATOM 756 N N . ASP A 1 97 ? -36.600 1.635 3.529 1.00 43.41 97 ASP A N 1
ATOM 757 C CA . ASP A 1 97 ? -36.626 2.650 2.473 1.00 43.41 97 ASP A CA 1
ATOM 758 C C . ASP A 1 97 ? -35.763 2.354 1.241 1.00 43.41 97 ASP A C 1
ATOM 760 O O . ASP A 1 97 ? -34.628 1.874 1.298 1.00 43.41 97 ASP A O 1
ATOM 764 N N . ASP A 1 98 ? -36.432 2.582 0.120 1.00 44.03 98 ASP A N 1
ATOM 765 C CA . ASP A 1 98 ? -36.090 2.238 -1.241 1.00 44.03 98 ASP A CA 1
ATOM 766 C C . ASP A 1 98 ? -35.019 3.182 -1.805 1.00 44.03 98 ASP A C 1
ATOM 768 O O . ASP A 1 98 ? -35.092 4.392 -1.636 1.00 44.03 98 ASP A O 1
ATOM 772 N N . GLY A 1 99 ? -34.059 2.607 -2.535 1.00 45.31 99 GLY A N 1
ATOM 773 C CA . GLY A 1 99 ? -33.331 3.256 -3.629 1.00 45.31 99 GLY A CA 1
ATOM 774 C C . GLY A 1 99 ? -32.816 4.678 -3.401 1.00 45.31 99 GLY A C 1
ATOM 775 O O . GLY A 1 99 ? -33.417 5.615 -3.899 1.00 45.31 99 GLY A O 1
ATOM 776 N N . ASP A 1 100 ? -31.671 4.803 -2.728 1.00 38.34 100 ASP A N 1
ATOM 777 C CA . ASP A 1 100 ? -30.499 5.602 -3.128 1.00 38.34 100 ASP A CA 1
ATOM 778 C C . ASP A 1 100 ? -29.447 5.438 -2.015 1.00 38.34 100 ASP A C 1
ATOM 780 O O . ASP A 1 100 ? -29.696 5.733 -0.852 1.00 38.34 100 ASP A O 1
ATOM 784 N N . GLY A 1 101 ? -28.302 4.829 -2.339 1.00 43.94 101 GLY A N 1
ATOM 785 C CA . GLY A 1 101 ? -27.355 4.243 -1.378 1.00 43.94 101 GLY A CA 1
ATOM 786 C C . GLY A 1 101 ? -26.600 5.227 -0.477 1.00 43.94 101 GLY A C 1
ATOM 787 O O . GLY A 1 101 ? -25.387 5.373 -0.615 1.00 43.94 101 GLY A O 1
ATOM 788 N N . GLU A 1 102 ? -27.282 5.834 0.490 1.00 52.81 102 GLU A N 1
ATOM 789 C CA . GLU A 1 102 ? -26.691 6.658 1.544 1.00 52.81 102 GLU A CA 1
ATOM 790 C C . GLU A 1 102 ? -27.448 6.425 2.862 1.00 52.81 102 GLU A C 1
ATOM 792 O O . GLU A 1 102 ? -28.613 6.786 2.990 1.00 52.81 102 GLU A O 1
ATOM 797 N N . GLY A 1 103 ? -26.810 5.792 3.856 1.00 51.44 103 GLY A N 1
ATOM 798 C CA . GLY A 1 103 ? -27.445 5.659 5.173 1.00 51.44 103 GLY A CA 1
ATOM 799 C C . GLY A 1 103 ? -26.930 4.560 6.096 1.00 51.44 103 GLY A C 1
ATOM 800 O O . GLY A 1 103 ? -27.732 3.843 6.680 1.00 51.44 103 GLY A O 1
ATOM 801 N N . THR A 1 104 ? -25.616 4.418 6.276 1.00 56.19 104 THR A N 1
ATOM 802 C CA . THR A 1 104 ? -25.089 3.843 7.528 1.00 56.19 104 THR A CA 1
ATOM 803 C C . THR A 1 104 ? -24.390 4.980 8.257 1.00 56.19 104 THR A C 1
ATOM 805 O O . THR A 1 104 ? -23.356 5.470 7.799 1.00 56.19 104 THR A O 1
ATOM 808 N N . MET A 1 105 ? -24.999 5.483 9.331 1.00 67.25 105 MET A N 1
ATOM 809 C CA . MET A 1 105 ? -24.411 6.565 10.116 1.00 67.25 105 MET A CA 1
ATOM 810 C C . MET A 1 105 ? -23.257 5.983 10.934 1.00 67.25 105 MET A C 1
ATOM 812 O O . MET A 1 105 ? -23.467 5.226 11.874 1.00 67.25 105 MET A O 1
ATOM 816 N N . ASN A 1 106 ? -22.018 6.287 10.557 1.00 85.19 106 ASN A N 1
ATOM 817 C CA . ASN A 1 106 ? -20.855 5.814 11.300 1.00 85.19 106 ASN A CA 1
ATOM 818 C C . ASN A 1 106 ? -20.552 6.777 12.446 1.00 85.19 106 ASN A C 1
ATOM 820 O O . ASN A 1 106 ? -20.428 7.986 12.238 1.00 85.19 106 ASN A O 1
ATOM 824 N N . THR A 1 107 ? -20.374 6.250 13.655 1.00 92.50 107 THR A N 1
ATOM 825 C CA . THR A 1 107 ? -19.876 7.062 14.770 1.00 92.50 107 THR A CA 1
ATOM 826 C C . THR A 1 107 ? -18.356 7.092 14.711 1.00 92.50 107 THR A C 1
ATOM 828 O O . THR A 1 107 ? -17.704 6.066 14.907 1.00 92.50 107 THR A O 1
ATOM 831 N N . TYR A 1 108 ? -17.793 8.267 14.432 1.00 94.25 108 TYR A N 1
ATOM 832 C CA . TYR A 1 108 ? -16.349 8.488 14.421 1.00 94.25 108 TYR A CA 1
ATOM 833 C C . TYR A 1 108 ? -15.740 8.192 15.792 1.00 94.25 108 TYR A C 1
ATOM 835 O O . TYR A 1 108 ? -16.242 8.689 16.800 1.00 94.25 108 TYR A O 1
ATOM 843 N N . ILE A 1 109 ? -14.653 7.420 15.824 1.00 96.25 109 ILE A N 1
ATOM 844 C CA . ILE A 1 109 ? -13.835 7.270 17.033 1.00 96.25 109 ILE A CA 1
ATOM 845 C C . ILE A 1 109 ? -12.576 8.113 16.888 1.00 96.25 109 ILE A C 1
ATOM 847 O O . ILE A 1 109 ? -12.323 8.973 17.725 1.00 96.25 109 ILE A O 1
ATOM 851 N N . GLY A 1 110 ? -11.823 7.914 15.805 1.00 96.19 110 GLY A N 1
ATOM 852 C CA . GLY A 1 110 ? -10.636 8.713 15.539 1.00 96.19 110 GLY A CA 1
ATOM 853 C C . GLY A 1 110 ? -9.479 7.942 14.939 1.00 96.19 110 GLY A C 1
ATOM 854 O O . GLY A 1 110 ? -9.663 6.889 14.329 1.00 96.19 110 GLY A O 1
ATOM 855 N N . ASP A 1 111 ? -8.296 8.521 15.098 1.00 97.12 111 ASP A N 1
ATOM 856 C CA . ASP A 1 111 ? -7.016 7.905 14.776 1.00 97.12 111 ASP A CA 1
ATOM 857 C C . ASP A 1 111 ? -6.530 6.982 15.907 1.00 97.12 111 ASP A C 1
ATOM 859 O O . ASP A 1 111 ? -7.301 6.582 16.785 1.00 97.12 111 ASP A O 1
ATOM 863 N N . ALA A 1 112 ? -5.248 6.614 15.877 1.00 97.12 112 ALA A N 1
ATOM 864 C CA . ALA A 1 112 ? -4.672 5.693 16.845 1.00 97.12 112 ALA A CA 1
ATOM 865 C C . ALA A 1 112 ? -4.761 6.190 18.291 1.00 97.12 112 ALA A C 1
ATOM 867 O O . ALA A 1 112 ? -5.154 5.416 19.163 1.00 97.12 112 ALA A O 1
ATOM 868 N N . ASP A 1 113 ? -4.442 7.457 18.556 1.00 96.50 113 ASP A N 1
ATOM 869 C CA . ASP A 1 113 ? -4.454 7.985 19.923 1.00 96.50 113 ASP A CA 1
ATOM 870 C C . ASP A 1 113 ? -5.885 8.103 20.455 1.00 96.50 113 ASP A C 1
ATOM 872 O O . ASP A 1 113 ? -6.166 7.669 21.576 1.00 96.50 113 ASP A O 1
ATOM 876 N N . ALA A 1 114 ? -6.814 8.581 19.623 1.00 97.25 114 ALA A N 1
ATOM 877 C CA . ALA A 1 114 ? -8.227 8.645 19.981 1.00 97.25 114 ALA A CA 1
ATOM 878 C C . ALA A 1 114 ? -8.831 7.250 20.227 1.00 97.25 114 ALA A C 1
ATOM 880 O O . ALA A 1 114 ? -9.616 7.064 21.158 1.00 97.25 114 ALA A O 1
ATOM 881 N N . PHE A 1 115 ? -8.453 6.246 19.430 1.00 97.75 115 PHE A N 1
ATOM 882 C CA . PHE A 1 115 ? -8.922 4.873 19.616 1.00 97.75 115 PHE A CA 1
ATOM 883 C C . PHE A 1 115 ? -8.365 4.229 20.891 1.00 97.75 115 PHE A C 1
ATOM 885 O O . PHE A 1 115 ? -9.092 3.517 21.589 1.00 97.75 115 PHE A O 1
ATOM 892 N N . VAL A 1 116 ? -7.103 4.508 21.229 1.00 97.12 116 VAL A N 1
ATOM 893 C CA . VAL A 1 116 ? -6.491 4.070 22.491 1.00 97.12 116 VAL A CA 1
ATOM 894 C C . VAL A 1 116 ? -7.222 4.678 23.683 1.00 97.12 116 VAL A C 1
ATOM 896 O O . VAL A 1 116 ? -7.620 3.953 24.597 1.00 97.12 116 VAL A O 1
ATOM 899 N N . GLU A 1 117 ? -7.453 5.992 23.658 1.00 97.12 117 GLU A N 1
ATOM 900 C CA . GLU A 1 117 ? -8.193 6.688 24.711 1.00 97.12 117 GLU A CA 1
ATOM 901 C C . GLU A 1 117 ? -9.623 6.142 24.847 1.00 97.12 117 GLU A C 1
ATOM 903 O O . GLU A 1 117 ? -10.078 5.848 25.955 1.00 97.12 117 GLU A O 1
ATOM 908 N N . PHE A 1 118 ? -10.300 5.913 23.720 1.00 97.19 118 PHE A N 1
ATOM 909 C CA . PHE A 1 118 ? -11.632 5.319 23.676 1.00 97.19 118 PHE A CA 1
ATOM 910 C C . PHE A 1 118 ? -11.683 3.934 24.340 1.00 97.19 118 PHE A C 1
ATOM 912 O O . PHE A 1 118 ? -12.558 3.687 25.176 1.00 97.19 118 PHE A O 1
ATOM 919 N N . CYS A 1 119 ? -10.752 3.033 24.010 1.00 96.56 119 CYS A N 1
ATOM 920 C CA . CYS A 1 119 ? -10.713 1.687 24.589 1.00 96.56 119 CYS A CA 1
ATOM 921 C C . CYS A 1 119 ? -10.442 1.723 26.098 1.00 96.56 119 CYS A C 1
ATOM 923 O O . CYS A 1 119 ? -11.105 1.015 26.863 1.00 96.56 119 CYS A O 1
ATOM 925 N N . ALA A 1 120 ? -9.530 2.593 26.536 1.00 96.38 120 ALA A N 1
ATOM 926 C CA . ALA A 1 120 ? -9.203 2.755 27.946 1.00 96.38 120 ALA A CA 1
ATOM 927 C C . ALA A 1 120 ? -10.394 3.298 28.750 1.00 96.38 120 ALA A C 1
ATOM 929 O O . ALA A 1 120 ? -10.704 2.778 29.820 1.00 96.38 120 ALA A O 1
ATOM 930 N N . GLN A 1 121 ? -11.099 4.307 28.230 1.00 96.44 121 GLN A N 1
ATOM 931 C CA . GLN A 1 121 ? -12.226 4.929 28.930 1.00 96.44 121 GLN A CA 1
ATOM 932 C C . GLN A 1 121 ? -13.480 4.053 28.941 1.00 96.44 121 GLN A C 1
ATOM 934 O O . GLN A 1 121 ? -14.159 3.968 29.965 1.00 96.44 121 GLN A O 1
ATOM 939 N N . LYS A 1 122 ? -13.810 3.419 27.809 1.00 95.38 122 LYS A N 1
ATOM 940 C CA . LYS A 1 122 ? -15.067 2.678 27.660 1.00 95.38 122 LYS A CA 1
ATOM 941 C C . LYS A 1 122 ? -14.984 1.243 28.174 1.00 95.38 122 LYS A C 1
ATOM 943 O O . LYS A 1 122 ? -15.958 0.757 28.741 1.00 95.38 122 LYS A O 1
ATOM 948 N N . TYR A 1 123 ? -13.846 0.584 27.969 1.00 95.19 123 TYR A N 1
ATOM 949 C CA . TYR A 1 123 ? -13.673 -0.843 28.249 1.00 95.19 123 TYR A CA 1
ATOM 950 C C . TYR A 1 123 ? -12.589 -1.128 29.295 1.00 95.19 123 TYR A C 1
ATOM 952 O O . TYR A 1 123 ? -12.418 -2.272 29.700 1.00 95.19 123 TYR A O 1
ATOM 960 N N . GLY A 1 124 ? -11.851 -0.111 29.755 1.00 95.31 124 GLY A N 1
ATOM 961 C CA . GLY A 1 124 ? -10.755 -0.308 30.706 1.00 95.31 124 GLY A CA 1
ATOM 962 C C . GLY A 1 124 ? -9.550 -1.040 30.108 1.00 95.31 124 GLY A C 1
ATOM 963 O O . GLY A 1 124 ? -8.720 -1.547 30.861 1.00 95.31 124 GLY A O 1
ATOM 964 N N . ILE A 1 125 ? -9.447 -1.112 28.776 1.00 93.75 125 ILE A N 1
ATOM 965 C CA . ILE A 1 125 ? -8.368 -1.816 28.075 1.00 93.75 125 ILE A CA 1
ATOM 966 C C . ILE A 1 125 ? -7.277 -0.815 27.722 1.00 93.75 125 ILE A C 1
ATOM 968 O O . ILE A 1 125 ? -7.507 0.138 26.979 1.00 93.75 125 ILE A O 1
ATOM 972 N N . ALA A 1 126 ? -6.087 -1.035 28.272 1.00 91.25 126 ALA A N 1
ATOM 973 C CA . ALA A 1 126 ? -4.928 -0.187 28.043 1.00 91.25 126 ALA A CA 1
ATOM 974 C C . ALA A 1 126 ? -4.034 -0.755 26.940 1.00 91.25 126 ALA A C 1
ATOM 976 O O . ALA A 1 126 ? -3.803 -1.963 26.881 1.00 91.25 126 ALA A O 1
ATOM 977 N N . ASP A 1 127 ? -3.468 0.138 26.135 1.00 92.62 127 ASP A N 1
ATOM 978 C CA . ASP A 1 127 ? -2.412 -0.189 25.184 1.00 92.62 127 ASP A CA 1
ATOM 979 C C . ASP A 1 127 ? -1.171 -0.744 25.900 1.00 92.62 127 ASP A C 1
ATOM 981 O O . ASP A 1 127 ? -0.674 -0.152 26.861 1.00 92.62 127 ASP A O 1
ATOM 985 N N . GLN A 1 128 ? -0.697 -1.898 25.433 1.00 91.56 128 GLN A N 1
ATOM 986 C CA . GLN A 1 128 ? 0.462 -2.604 25.985 1.00 91.56 128 GLN A CA 1
ATOM 987 C C . GLN A 1 128 ? 1.691 -2.525 25.075 1.00 91.56 128 GLN A C 1
ATOM 989 O O . GLN A 1 128 ? 2.773 -2.956 25.480 1.00 91.56 128 GLN A O 1
ATOM 994 N N . LEU A 1 129 ? 1.545 -2.016 23.849 1.00 94.00 129 LEU A N 1
ATOM 995 C CA . LEU A 1 129 ? 2.619 -2.022 22.867 1.00 94.00 129 LEU A CA 1
ATOM 996 C C . LEU A 1 129 ? 3.476 -0.766 22.977 1.00 94.00 129 LEU A C 1
ATOM 998 O O . LEU A 1 129 ? 2.992 0.360 23.090 1.00 94.00 129 LEU A O 1
ATOM 1002 N N . THR A 1 130 ? 4.787 -0.951 22.860 1.00 95.31 130 THR A N 1
ATOM 1003 C CA . THR A 1 130 ? 5.698 0.170 22.644 1.00 95.31 130 THR A CA 1
ATOM 1004 C C . THR A 1 130 ? 5.759 0.531 21.160 1.00 95.31 130 THR A C 1
ATOM 1006 O O . THR A 1 130 ? 5.435 -0.269 20.280 1.00 95.31 130 THR A O 1
ATOM 1009 N N . HIS A 1 131 ? 6.274 1.722 20.849 1.00 93.38 131 HIS A N 1
ATOM 1010 C CA . HIS A 1 131 ? 6.544 2.115 19.461 1.00 93.38 131 HIS A CA 1
ATOM 1011 C C . HIS A 1 131 ? 7.458 1.112 18.729 1.00 93.38 131 HIS A C 1
ATOM 1013 O O . HIS A 1 131 ? 7.293 0.865 17.536 1.00 93.38 131 HIS A O 1
ATOM 1019 N N . ARG A 1 132 ? 8.414 0.501 19.443 1.00 96.50 132 ARG A N 1
ATOM 1020 C CA . ARG A 1 132 ? 9.300 -0.520 18.874 1.00 96.50 132 ARG A CA 1
ATOM 1021 C C . ARG A 1 132 ? 8.530 -1.783 18.490 1.00 96.50 132 ARG A C 1
ATOM 1023 O O . ARG A 1 132 ? 8.806 -2.338 17.431 1.00 96.50 132 ARG A O 1
ATOM 1030 N N . ASP A 1 133 ? 7.585 -2.214 19.316 1.00 96.88 133 ASP A N 1
ATOM 1031 C CA . ASP A 1 133 ? 6.765 -3.393 19.020 1.00 96.88 133 ASP A CA 1
ATOM 1032 C C . ASP A 1 133 ? 5.856 -3.121 17.816 1.00 96.88 133 ASP A C 1
ATOM 1034 O O . ASP A 1 133 ? 5.742 -3.949 16.919 1.00 96.88 133 ASP A O 1
ATOM 1038 N N . CYS A 1 134 ? 5.305 -1.909 17.719 1.00 97.00 134 CYS A N 1
ATOM 1039 C CA . CYS A 1 134 ? 4.505 -1.489 16.567 1.00 97.00 134 CYS A CA 1
ATOM 1040 C C . CYS A 1 134 ? 5.304 -1.520 15.248 1.00 97.00 134 CYS A C 1
ATOM 1042 O O . CYS A 1 134 ? 4.793 -1.983 14.230 1.00 97.00 134 CYS A O 1
ATOM 1044 N N . LEU A 1 135 ? 6.568 -1.075 15.266 1.00 96.44 135 LEU A N 1
ATOM 1045 C CA . LEU A 1 135 ? 7.484 -1.171 14.116 1.00 96.44 135 LEU A CA 1
ATOM 1046 C C . LEU A 1 135 ? 7.838 -2.623 13.759 1.00 96.44 135 LEU A C 1
ATOM 1048 O O . LEU A 1 135 ? 7.964 -2.978 12.585 1.00 96.44 135 LEU A O 1
ATOM 1052 N N . GLN A 1 136 ? 8.030 -3.465 14.773 1.00 97.25 136 GLN A N 1
ATOM 1053 C CA . GLN A 1 136 ? 8.295 -4.887 14.583 1.00 97.25 136 GLN A CA 1
ATOM 1054 C C . GLN A 1 136 ? 7.093 -5.556 13.902 1.00 97.25 136 GLN A C 1
ATOM 1056 O O . GLN A 1 136 ? 7.254 -6.208 12.871 1.00 97.25 136 GLN A O 1
ATOM 1061 N N . HIS A 1 137 ? 5.883 -5.315 14.408 1.00 96.50 137 HIS A N 1
ATOM 1062 C CA . HIS A 1 137 ? 4.654 -5.850 13.832 1.00 96.50 137 HIS A CA 1
ATOM 1063 C C . HIS A 1 137 ? 4.379 -5.332 12.423 1.00 96.50 137 HIS A C 1
ATOM 1065 O O . HIS A 1 137 ? 3.890 -6.094 11.593 1.00 96.50 137 HIS A O 1
ATOM 1071 N N . SER A 1 138 ? 4.711 -4.076 12.110 1.00 95.81 138 SER A N 1
ATOM 1072 C CA . SER A 1 138 ? 4.533 -3.567 10.746 1.00 95.81 138 SER A CA 1
ATOM 1073 C C . SER A 1 138 ? 5.472 -4.263 9.757 1.00 95.81 138 SER A C 1
ATOM 1075 O O . SER A 1 138 ? 5.057 -4.601 8.646 1.00 95.81 138 SER A O 1
ATOM 1077 N N . THR A 1 139 ? 6.699 -4.571 10.187 1.00 95.38 139 THR A N 1
ATOM 1078 C CA . THR A 1 139 ? 7.668 -5.358 9.408 1.00 95.38 139 THR A CA 1
ATOM 1079 C C . THR A 1 139 ? 7.186 -6.796 9.207 1.00 95.38 139 THR A C 1
ATOM 1081 O O . THR A 1 139 ? 7.150 -7.284 8.080 1.00 95.38 139 THR A O 1
ATOM 1084 N N . GLU A 1 140 ? 6.752 -7.464 10.277 1.00 96.56 140 GLU A N 1
ATOM 1085 C CA . GLU A 1 140 ? 6.233 -8.838 10.226 1.00 96.56 140 GLU A CA 1
ATOM 1086 C C . GLU A 1 140 ? 4.983 -8.950 9.349 1.00 96.56 140 GLU A C 1
ATOM 1088 O O . GLU A 1 140 ? 4.840 -9.895 8.572 1.00 96.56 140 GLU A O 1
ATOM 1093 N N . ALA A 1 141 ? 4.084 -7.969 9.444 1.00 95.06 141 ALA A N 1
ATOM 1094 C CA . ALA A 1 141 ? 2.881 -7.911 8.634 1.00 95.06 141 ALA A CA 1
ATOM 1095 C C . ALA A 1 141 ? 3.223 -7.761 7.144 1.00 95.06 141 ALA A C 1
ATOM 1097 O O . ALA A 1 141 ? 2.658 -8.468 6.307 1.00 95.06 141 ALA A O 1
ATOM 1098 N N . TRP A 1 142 ? 4.189 -6.899 6.816 1.00 93.81 142 TRP A N 1
ATOM 1099 C CA . TRP A 1 142 ? 4.700 -6.748 5.456 1.00 93.81 142 TRP A CA 1
ATOM 1100 C C . TRP A 1 142 ? 5.357 -8.029 4.923 1.00 93.81 142 TRP A C 1
ATOM 1102 O O . TRP A 1 142 ? 5.100 -8.441 3.790 1.00 93.81 142 TRP A O 1
ATOM 1112 N N . ASP A 1 143 ? 6.165 -8.703 5.739 1.00 93.75 143 ASP A N 1
ATOM 1113 C CA . ASP A 1 143 ? 6.793 -9.974 5.371 1.00 93.75 143 ASP A CA 1
ATOM 1114 C C . ASP A 1 143 ? 5.755 -11.072 5.123 1.00 93.75 143 ASP A C 1
ATOM 1116 O O . ASP A 1 143 ? 5.850 -11.802 4.133 1.00 93.75 143 ASP A O 1
ATOM 1120 N N . ALA A 1 144 ? 4.721 -11.144 5.965 1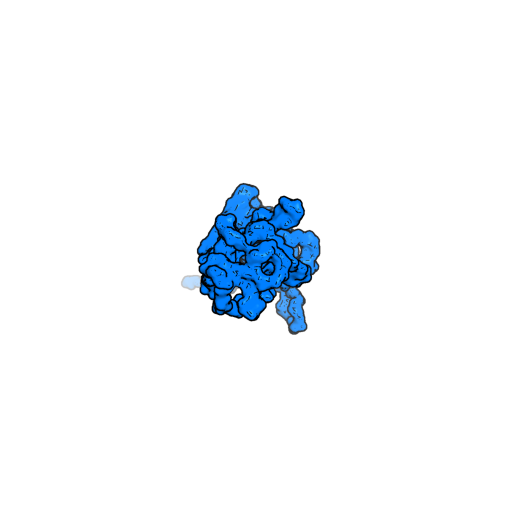.00 93.56 144 ALA A N 1
ATOM 1121 C CA . ALA A 1 144 ? 3.611 -12.072 5.792 1.00 93.56 144 ALA A CA 1
ATOM 1122 C C . ALA A 1 144 ? 2.818 -11.794 4.505 1.00 93.56 144 ALA A C 1
ATOM 1124 O O . ALA A 1 144 ? 2.474 -12.738 3.792 1.00 93.56 144 ALA A O 1
ATOM 1125 N N . TYR A 1 145 ? 2.568 -10.520 4.174 1.00 93.00 145 TYR A N 1
ATOM 1126 C CA . TYR A 1 145 ? 1.913 -10.134 2.920 1.00 93.00 145 TYR A CA 1
ATOM 1127 C C . TYR A 1 145 ? 2.715 -10.614 1.704 1.00 93.00 145 TYR A C 1
ATOM 1129 O O . TYR A 1 145 ? 2.179 -11.316 0.844 1.00 93.00 145 TYR A O 1
ATOM 1137 N N . ARG A 1 146 ? 4.022 -10.320 1.668 1.00 92.06 146 ARG A N 1
ATOM 1138 C CA . ARG A 1 146 ? 4.903 -10.741 0.567 1.00 92.06 146 ARG A CA 1
ATOM 1139 C C . ARG A 1 146 ? 4.975 -12.259 0.428 1.00 92.06 146 ARG A C 1
ATOM 1141 O O . ARG A 1 146 ? 4.898 -12.781 -0.681 1.00 92.06 146 ARG A O 1
ATOM 1148 N N . ALA A 1 147 ? 5.087 -12.973 1.548 1.00 90.75 147 ALA A N 1
ATOM 1149 C CA . ALA A 1 147 ? 5.113 -14.432 1.549 1.00 90.75 147 ALA A CA 1
ATOM 1150 C C . ALA A 1 147 ? 3.797 -15.044 1.035 1.00 90.75 147 ALA A C 1
ATOM 1152 O O . ALA A 1 147 ? 3.820 -16.092 0.391 1.00 90.75 147 ALA A O 1
ATOM 1153 N N . HIS A 1 148 ? 2.659 -14.401 1.312 1.00 90.62 148 HIS A N 1
ATOM 1154 C CA . HIS A 1 148 ? 1.347 -14.866 0.868 1.00 90.62 148 HIS A CA 1
ATOM 1155 C C . HIS A 1 148 ? 1.097 -14.618 -0.623 1.00 90.62 148 HIS A C 1
ATOM 1157 O O . HIS A 1 148 ? 0.563 -15.496 -1.299 1.00 90.62 148 HIS A O 1
ATOM 1163 N N . SER A 1 149 ? 1.497 -13.446 -1.122 1.00 88.06 149 SER A N 1
ATOM 1164 C CA . SER A 1 149 ? 1.351 -13.066 -2.529 1.00 88.06 149 SER A CA 1
ATOM 1165 C C . SER A 1 149 ? 2.094 -14.035 -3.463 1.00 88.06 149 SER A C 1
ATOM 1167 O O . SER A 1 149 ? 1.527 -14.482 -4.456 1.00 88.06 149 SER A O 1
ATOM 1169 N N . ARG A 1 150 ? 3.318 -14.450 -3.091 1.00 86.31 150 ARG A N 1
ATOM 1170 C CA . ARG A 1 150 ? 4.236 -15.279 -3.907 1.00 86.31 150 ARG A CA 1
ATOM 1171 C C . ARG A 1 150 ? 4.716 -14.622 -5.207 1.00 86.31 150 ARG A C 1
ATOM 1173 O O . ARG A 1 150 ? 5.465 -15.269 -5.932 1.00 86.31 150 ARG A O 1
ATOM 1180 N N . ASN A 1 151 ? 4.349 -13.367 -5.442 1.00 91.88 151 ASN A N 1
ATOM 1181 C CA . ASN A 1 151 ? 4.773 -12.598 -6.599 1.00 91.88 151 ASN A CA 1
ATOM 1182 C C . ASN A 1 151 ? 6.180 -12.013 -6.431 1.00 91.88 151 ASN A C 1
ATOM 1184 O O . ASN A 1 151 ? 6.727 -11.922 -5.321 1.00 91.88 151 ASN A O 1
ATOM 1188 N N . LEU A 1 152 ? 6.758 -11.556 -7.539 1.00 92.12 152 LEU A N 1
ATOM 1189 C CA . LEU A 1 152 ? 7.984 -10.764 -7.522 1.00 92.12 152 LEU A CA 1
ATOM 1190 C C . LEU A 1 152 ? 7.729 -9.349 -6.988 1.00 92.12 152 LEU A C 1
ATOM 1192 O O . LEU A 1 152 ? 6.735 -8.700 -7.300 1.00 92.12 152 LEU A O 1
ATOM 1196 N N . PHE A 1 153 ? 8.684 -8.836 -6.212 1.00 93.25 153 PHE A N 1
ATOM 1197 C CA . PHE A 1 153 ? 8.663 -7.463 -5.712 1.00 93.25 153 PHE A CA 1
ATOM 1198 C C . PHE A 1 153 ? 9.939 -6.734 -6.113 1.00 93.25 153 PHE A C 1
ATOM 1200 O O . PHE A 1 153 ? 11.051 -7.237 -5.934 1.00 93.25 153 PHE A O 1
ATOM 1207 N N . CYS A 1 154 ? 9.782 -5.506 -6.583 1.00 93.81 154 CYS A N 1
ATOM 1208 C CA . CYS A 1 154 ? 10.869 -4.577 -6.861 1.00 93.81 154 CYS A CA 1
ATOM 1209 C C . CYS A 1 154 ? 10.560 -3.222 -6.218 1.00 93.81 154 CYS A C 1
ATOM 1211 O O . CYS A 1 154 ? 9.499 -3.023 -5.628 1.00 93.81 154 CYS A O 1
ATOM 1213 N N . PHE A 1 155 ? 11.504 -2.286 -6.264 1.00 92.62 155 PHE A N 1
ATOM 1214 C CA . PHE A 1 155 ? 11.239 -0.936 -5.787 1.00 92.62 155 PHE A CA 1
ATOM 1215 C C . PHE A 1 155 ? 11.911 0.107 -6.665 1.00 92.62 155 PHE A C 1
ATOM 1217 O O . PHE A 1 155 ? 12.974 -0.128 -7.239 1.00 92.62 155 PHE A O 1
ATOM 1224 N N . LEU A 1 156 ? 11.305 1.287 -6.698 1.00 91.00 156 LEU A N 1
ATOM 1225 C CA . LEU A 1 156 ? 11.843 2.481 -7.330 1.00 91.00 156 LEU A CA 1
ATOM 1226 C C . LEU A 1 156 ? 12.060 3.566 -6.276 1.00 91.00 156 LEU A C 1
ATOM 1228 O O . LEU A 1 156 ? 11.411 3.592 -5.228 1.00 91.00 156 LEU A O 1
ATOM 1232 N N . LYS A 1 157 ? 12.993 4.475 -6.555 1.00 90.75 157 LYS A N 1
ATOM 1233 C CA . LYS A 1 157 ? 13.193 5.698 -5.776 1.00 90.75 157 LYS A CA 1
ATOM 1234 C C . LYS A 1 157 ? 12.999 6.884 -6.699 1.00 90.75 157 LYS A C 1
ATOM 1236 O O . LYS A 1 157 ? 13.639 6.952 -7.744 1.00 90.75 157 LYS A O 1
ATOM 1241 N N . PHE A 1 158 ? 12.146 7.811 -6.290 1.00 89.06 158 PHE A N 1
ATOM 1242 C CA . PHE A 1 158 ? 11.857 9.017 -7.053 1.00 89.06 158 PHE A CA 1
ATOM 1243 C C . PHE A 1 158 ? 12.532 10.219 -6.404 1.00 89.06 158 PHE A C 1
ATOM 1245 O O . PHE A 1 158 ? 12.505 10.372 -5.180 1.00 89.06 158 PHE A O 1
ATOM 1252 N N . ALA A 1 159 ? 13.128 11.071 -7.234 1.00 89.12 159 ALA A N 1
ATOM 1253 C CA . ALA A 1 159 ? 13.751 12.309 -6.804 1.00 89.12 159 ALA A CA 1
ATOM 1254 C C . ALA A 1 159 ? 13.356 13.465 -7.728 1.00 89.12 159 ALA A C 1
ATOM 1256 O O . ALA A 1 159 ? 13.253 13.278 -8.938 1.00 89.12 159 ALA A O 1
ATOM 1257 N N . THR A 1 160 ? 13.201 14.657 -7.155 1.00 86.94 160 THR A N 1
ATOM 1258 C CA . THR A 1 160 ? 13.099 15.928 -7.894 1.00 86.94 160 THR A CA 1
ATOM 1259 C C . THR A 1 160 ? 14.230 16.822 -7.413 1.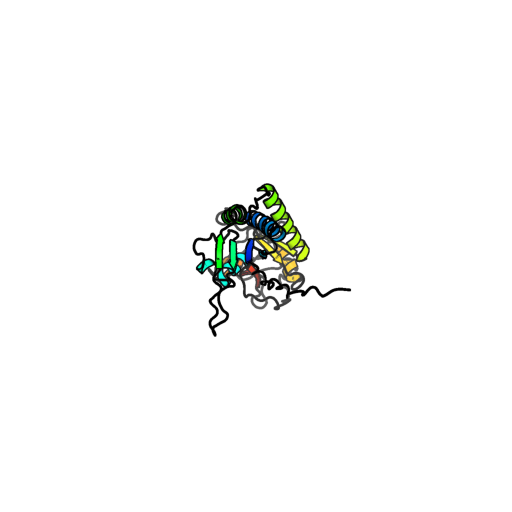00 86.94 160 THR A C 1
ATOM 1261 O O . THR A 1 160 ? 14.485 16.890 -6.212 1.00 86.94 160 THR A O 1
ATOM 1264 N N . ASP A 1 161 ? 14.959 17.450 -8.336 1.00 85.50 161 ASP A N 1
ATOM 1265 C CA . ASP A 1 161 ? 16.105 18.322 -8.029 1.00 85.50 161 ASP A CA 1
ATOM 1266 C C . ASP A 1 161 ? 17.149 17.681 -7.090 1.00 85.50 161 ASP A C 1
ATOM 1268 O O . ASP A 1 161 ? 17.751 18.329 -6.234 1.00 85.50 161 ASP A O 1
ATOM 1272 N N . GLY A 1 162 ? 17.351 16.365 -7.228 1.00 77.44 162 GLY A N 1
ATOM 1273 C CA . GLY A 1 162 ? 18.274 15.583 -6.399 1.00 77.44 162 GLY A CA 1
ATOM 1274 C C . GLY A 1 162 ? 17.764 15.260 -4.989 1.00 77.44 162 GLY A C 1
ATOM 1275 O O . GLY A 1 162 ? 18.446 14.548 -4.253 1.00 77.44 162 GLY A O 1
ATOM 1276 N N . GLN A 1 163 ? 16.570 15.726 -4.613 1.00 82.12 163 GLN A N 1
ATOM 1277 C CA . GLN A 1 163 ? 15.919 15.379 -3.352 1.00 82.12 163 GLN A CA 1
ATOM 1278 C C . GLN A 1 163 ? 14.981 14.193 -3.549 1.00 82.12 163 GLN A C 1
ATOM 1280 O O . GLN A 1 163 ? 14.090 14.224 -4.393 1.00 82.12 163 GLN A O 1
ATOM 1285 N N . VAL A 1 164 ? 15.189 13.139 -2.765 1.00 81.44 164 VAL A N 1
ATOM 1286 C CA . VAL A 1 164 ? 14.361 11.929 -2.781 1.00 81.44 164 VAL A CA 1
ATOM 1287 C C . VAL A 1 164 ? 13.067 12.196 -2.004 1.00 81.44 164 VAL A C 1
ATOM 1289 O O . VAL A 1 164 ? 13.130 12.623 -0.855 1.00 81.44 164 VAL A O 1
ATOM 1292 N N . TYR A 1 165 ? 11.904 11.952 -2.621 1.00 68.31 165 TYR A N 1
ATOM 1293 C CA . TYR A 1 165 ? 10.593 12.315 -2.046 1.00 68.31 165 TYR A CA 1
ATOM 1294 C C . TYR A 1 165 ? 10.034 11.265 -1.076 1.00 68.31 165 TYR A C 1
ATOM 1296 O O . TYR A 1 165 ? 9.218 11.603 -0.226 1.00 68.31 165 TYR A O 1
ATOM 1304 N N . HIS A 1 166 ? 10.498 10.015 -1.162 1.00 67.44 166 HIS A N 1
ATOM 1305 C CA . HIS A 1 166 ? 10.120 8.897 -0.291 1.00 67.44 166 HIS A CA 1
ATOM 1306 C C . HIS A 1 166 ? 11.238 7.854 -0.271 1.00 67.44 166 HIS A C 1
ATOM 1308 O O . HIS A 1 166 ? 11.984 7.739 -1.245 1.00 67.44 166 HIS A O 1
ATOM 1314 N N . ASP A 1 167 ? 11.331 7.049 0.790 1.00 72.75 167 ASP A N 1
ATOM 1315 C CA . ASP A 1 167 ? 12.399 6.051 0.901 1.00 72.75 167 ASP A CA 1
ATOM 1316 C C . ASP A 1 167 ? 12.397 5.067 -0.275 1.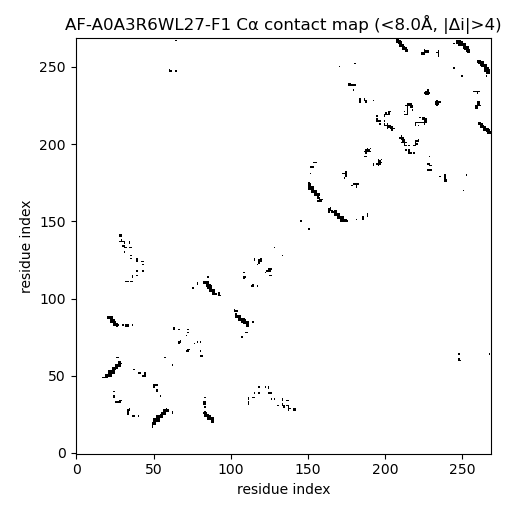00 72.75 167 ASP A C 1
ATOM 1318 O O . ASP A 1 167 ? 13.458 4.834 -0.871 1.00 72.75 167 ASP A O 1
ATOM 1322 N N . ARG A 1 168 ? 11.230 4.485 -0.601 1.00 87.69 168 ARG A N 1
ATOM 1323 C CA . ARG A 1 168 ? 11.010 3.524 -1.700 1.00 87.69 168 ARG A CA 1
ATOM 1324 C C . ARG A 1 168 ? 9.534 3.491 -2.099 1.00 87.69 168 ARG A C 1
ATOM 1326 O O . ARG A 1 168 ? 8.675 3.490 -1.228 1.00 87.69 168 ARG A O 1
ATOM 1333 N N . VAL A 1 169 ? 9.258 3.358 -3.394 1.00 89.31 169 VAL A N 1
ATOM 1334 C CA . VAL A 1 169 ? 7.962 2.899 -3.912 1.00 89.31 169 VAL A CA 1
ATOM 1335 C C . VAL A 1 169 ? 8.116 1.430 -4.253 1.00 89.31 169 VAL A C 1
ATOM 1337 O O . VAL A 1 169 ? 8.900 1.086 -5.139 1.00 89.31 169 VAL A O 1
ATOM 1340 N N . ILE A 1 170 ? 7.430 0.567 -3.512 1.00 91.44 170 ILE A N 1
ATOM 1341 C CA . ILE A 1 170 ? 7.486 -0.878 -3.720 1.00 91.44 170 ILE A CA 1
ATOM 1342 C C . ILE A 1 170 ? 6.426 -1.267 -4.745 1.00 91.44 170 ILE A C 1
ATOM 1344 O O . ILE A 1 170 ? 5.290 -0.810 -4.675 1.00 91.44 170 ILE A O 1
ATOM 1348 N N . VAL A 1 171 ? 6.815 -2.119 -5.685 1.00 92.44 171 VAL A N 1
ATOM 1349 C CA . VAL A 1 171 ? 5.972 -2.586 -6.777 1.00 92.44 171 VAL A CA 1
ATOM 1350 C C . VAL A 1 171 ? 5.904 -4.105 -6.711 1.00 92.44 171 VAL A C 1
ATOM 1352 O O . VAL A 1 171 ? 6.933 -4.783 -6.762 1.00 92.44 171 VAL A O 1
ATOM 1355 N N . GLU A 1 172 ? 4.687 -4.617 -6.581 1.00 93.81 172 GLU A N 1
ATOM 1356 C CA . GLU A 1 172 ? 4.362 -6.027 -6.771 1.00 93.81 172 GLU A CA 1
ATOM 1357 C C . GLU A 1 172 ? 4.144 -6.290 -8.265 1.00 93.81 172 GLU A C 1
ATOM 1359 O O . GLU A 1 172 ? 3.441 -5.534 -8.935 1.00 93.81 172 GLU A O 1
ATOM 1364 N N . LEU A 1 173 ? 4.778 -7.333 -8.792 1.00 93.12 173 LEU A N 1
ATOM 1365 C CA . LEU A 1 173 ? 4.733 -7.713 -10.199 1.00 93.12 173 LEU A CA 1
ATOM 1366 C C . LEU A 1 173 ? 3.955 -9.020 -10.326 1.00 93.12 173 LEU A C 1
ATOM 1368 O O . LEU A 1 173 ? 4.376 -10.013 -9.754 1.00 93.12 173 LEU A O 1
ATOM 1372 N N . PHE A 1 174 ? 2.851 -9.033 -11.073 1.00 91.69 174 PHE A N 1
ATOM 1373 C CA . PHE A 1 174 ? 2.024 -10.230 -11.281 1.00 91.69 174 PHE A CA 1
ATOM 1374 C C . PHE A 1 174 ? 2.691 -11.206 -12.264 1.00 91.69 174 PHE A C 1
ATOM 1376 O O . PHE A 1 174 ? 2.252 -11.368 -13.406 1.00 91.69 174 PHE A O 1
ATOM 1383 N N . ASP A 1 175 ? 3.805 -11.808 -11.844 1.00 90.56 175 ASP A N 1
ATOM 1384 C CA . ASP A 1 175 ? 4.647 -12.693 -12.655 1.00 90.56 175 ASP A CA 1
ATOM 1385 C C . ASP A 1 175 ? 4.005 -14.057 -12.927 1.00 90.56 175 ASP A C 1
ATOM 1387 O O . ASP A 1 175 ? 4.401 -14.754 -13.859 1.00 90.56 175 ASP A O 1
ATOM 1391 N N . ASP A 1 176 ? 2.960 -14.409 -12.181 1.00 90.06 176 ASP A N 1
ATOM 1392 C CA . ASP A 1 176 ? 2.080 -15.532 -12.487 1.00 90.06 176 ASP A CA 1
ATOM 1393 C C . ASP A 1 176 ? 1.173 -15.272 -13.707 1.00 90.06 176 ASP A C 1
ATOM 1395 O O . ASP A 1 176 ? 0.790 -16.220 -14.399 1.00 90.06 176 ASP A O 1
ATOM 1399 N N . VAL A 1 177 ? 0.852 -14.004 -13.990 1.00 89.88 177 VAL A N 1
ATOM 1400 C CA . VAL A 1 177 ? 0.009 -13.572 -15.118 1.00 89.88 177 VAL A CA 1
ATOM 1401 C C . VAL A 1 177 ? 0.848 -13.133 -16.323 1.00 89.88 177 VAL A C 1
ATOM 1403 O O . VAL A 1 177 ? 0.573 -13.567 -17.441 1.00 89.88 177 VAL A O 1
ATOM 1406 N N . CYS A 1 178 ? 1.861 -12.289 -16.107 1.00 89.75 178 CYS A N 1
ATOM 1407 C CA . CYS A 1 178 ? 2.721 -11.723 -17.154 1.00 89.75 178 CYS A CA 1
ATOM 1408 C C . CYS A 1 178 ? 4.209 -11.990 -16.849 1.00 89.75 178 CYS A C 1
ATOM 1410 O O . CYS A 1 178 ? 4.931 -11.060 -16.466 1.00 89.75 178 CYS A O 1
ATOM 1412 N N . PRO A 1 179 ? 4.687 -13.245 -16.955 1.00 91.06 179 PRO A N 1
ATOM 1413 C CA . PRO A 1 179 ? 6.027 -13.620 -16.509 1.00 91.06 179 PRO A CA 1
ATOM 1414 C C . PRO A 1 179 ? 7.144 -12.863 -17.235 1.00 91.06 179 PRO A C 1
ATOM 1416 O O . PRO A 1 179 ? 8.066 -12.384 -16.576 1.00 91.06 179 PRO A O 1
ATOM 1419 N N . LYS A 1 180 ? 7.072 -12.699 -18.563 1.00 88.75 180 LYS A N 1
ATOM 1420 C CA . LYS A 1 180 ? 8.123 -12.003 -19.326 1.00 88.75 180 LYS A CA 1
ATOM 1421 C C . LYS A 1 180 ? 8.125 -10.510 -19.032 1.00 88.75 180 LYS A C 1
ATOM 1423 O O . LYS A 1 180 ? 9.190 -9.941 -18.812 1.00 88.75 180 LYS A O 1
ATOM 1428 N N . ALA A 1 181 ? 6.954 -9.876 -18.988 1.00 87.69 181 ALA A N 1
ATOM 1429 C CA . ALA A 1 181 ? 6.864 -8.452 -18.681 1.00 87.69 181 ALA A CA 1
ATOM 1430 C C . ALA A 1 181 ? 7.386 -8.156 -17.268 1.00 87.69 181 ALA A C 1
ATOM 1432 O O . ALA A 1 181 ? 8.131 -7.194 -17.060 1.00 87.69 181 ALA A O 1
ATOM 1433 N N . CYS A 1 182 ? 7.050 -9.016 -16.306 1.00 91.50 182 CYS A N 1
ATOM 1434 C CA . CYS A 1 182 ? 7.519 -8.893 -14.932 1.00 91.50 182 CYS A CA 1
ATOM 1435 C C . CYS A 1 182 ? 9.026 -9.151 -14.814 1.00 91.50 182 CYS A C 1
ATOM 1437 O O . CYS A 1 182 ? 9.722 -8.380 -14.152 1.00 91.50 182 CYS A O 1
ATOM 1439 N N . GLU A 1 183 ? 9.556 -10.179 -15.482 1.00 91.25 183 GLU A N 1
ATOM 1440 C CA . GLU A 1 183 ? 10.995 -10.459 -15.509 1.00 91.25 183 GLU A CA 1
ATOM 1441 C C . GLU A 1 183 ? 11.776 -9.295 -16.129 1.00 91.25 183 GLU A C 1
ATOM 1443 O O . GLU A 1 183 ? 12.779 -8.849 -15.566 1.00 91.25 183 GLU A O 1
ATOM 1448 N N . ASN A 1 184 ? 11.277 -8.749 -17.239 1.00 89.06 184 ASN A N 1
ATOM 1449 C CA . ASN A 1 184 ? 11.861 -7.591 -17.895 1.00 89.06 184 ASN A CA 1
ATOM 1450 C C . ASN A 1 184 ? 11.883 -6.362 -16.976 1.00 89.06 184 ASN A C 1
ATOM 1452 O O . ASN A 1 184 ? 12.937 -5.754 -16.775 1.00 89.06 184 ASN A O 1
ATOM 1456 N N . PHE A 1 185 ? 10.742 -6.024 -16.367 1.00 90.94 185 PHE A N 1
ATOM 1457 C CA . PHE A 1 185 ? 10.653 -4.901 -15.438 1.00 90.94 185 PHE A CA 1
ATOM 1458 C C . PHE A 1 185 ? 11.629 -5.082 -14.271 1.00 90.94 185 PHE A C 1
ATOM 1460 O O . PHE A 1 185 ? 12.394 -4.171 -13.943 1.00 90.94 185 PHE A O 1
ATOM 1467 N N . ALA A 1 186 ? 11.648 -6.275 -13.672 1.00 92.31 186 ALA A N 1
ATOM 1468 C CA . ALA A 1 186 ? 12.544 -6.599 -12.573 1.00 92.31 186 ALA A CA 1
ATOM 1469 C C . ALA A 1 186 ? 14.020 -6.496 -12.983 1.00 92.31 186 ALA A C 1
ATOM 1471 O O . ALA A 1 186 ? 14.831 -6.020 -12.188 1.00 92.31 186 ALA A O 1
ATOM 1472 N N . ALA A 1 187 ? 14.378 -6.905 -14.203 1.00 91.31 187 ALA A N 1
ATOM 1473 C CA . ALA A 1 187 ? 15.727 -6.765 -14.742 1.00 91.31 187 ALA A CA 1
ATOM 1474 C C . ALA A 1 187 ? 16.114 -5.291 -14.938 1.00 91.31 187 ALA A C 1
ATOM 1476 O O . ALA A 1 187 ? 17.194 -4.885 -14.507 1.00 91.31 187 ALA A O 1
ATOM 1477 N N . LEU A 1 188 ? 15.229 -4.462 -15.496 1.00 89.88 188 LEU A N 1
ATOM 1478 C CA . LEU A 1 188 ? 15.475 -3.028 -15.694 1.00 89.88 188 LEU A CA 1
ATOM 1479 C C . LEU A 1 188 ? 15.566 -2.240 -14.375 1.00 89.88 188 LEU A C 1
ATOM 1481 O O . LEU A 1 188 ? 16.228 -1.202 -14.320 1.00 89.88 188 LEU A O 1
ATOM 1485 N N . CYS A 1 189 ? 14.968 -2.738 -13.289 1.00 92.06 189 CYS A N 1
ATOM 1486 C CA . CYS A 1 189 ? 15.136 -2.177 -11.945 1.00 92.06 189 CYS A CA 1
ATOM 1487 C C . CYS A 1 189 ? 16.514 -2.439 -11.318 1.00 92.06 189 CYS A C 1
ATOM 1489 O O . CYS A 1 189 ? 16.859 -1.780 -10.332 1.00 92.06 189 CYS A O 1
ATOM 1491 N N . ARG A 1 190 ? 17.294 -3.405 -11.820 1.00 91.12 190 ARG A N 1
ATOM 1492 C CA . ARG A 1 190 ? 18.573 -3.770 -11.200 1.00 91.12 190 ARG A CA 1
ATOM 1493 C C . ARG A 1 190 ? 19.638 -2.695 -11.449 1.00 91.12 190 ARG A C 1
ATOM 1495 O O . ARG A 1 190 ? 19.817 -2.280 -12.593 1.00 91.12 190 ARG A O 1
ATOM 1502 N N . PRO A 1 191 ? 20.387 -2.265 -10.416 1.00 85.25 191 PRO A N 1
ATOM 1503 C CA . PRO A 1 191 ? 21.439 -1.258 -10.567 1.00 85.25 191 PRO A CA 1
ATOM 1504 C C . PRO A 1 191 ? 22.554 -1.647 -11.547 1.00 85.25 191 PRO A C 1
ATOM 1506 O O . PRO A 1 191 ? 23.175 -0.775 -12.147 1.00 85.25 191 PRO A O 1
ATOM 1509 N N . GLU A 1 192 ? 22.833 -2.943 -11.679 1.00 86.56 192 GLU A N 1
ATOM 1510 C CA . GLU A 1 192 ? 23.857 -3.491 -12.569 1.00 86.56 192 GLU A CA 1
ATOM 1511 C C . GLU A 1 192 ? 23.432 -3.567 -14.043 1.00 86.56 192 GLU A C 1
ATOM 1513 O O . GLU A 1 192 ? 24.280 -3.800 -14.906 1.00 86.56 192 GLU A O 1
ATOM 1518 N N . THR A 1 193 ? 22.146 -3.371 -14.345 1.00 83.06 193 THR A N 1
ATOM 1519 C CA . THR A 1 193 ? 21.640 -3.426 -15.717 1.00 83.06 193 THR A CA 1
ATOM 1520 C C . THR A 1 193 ? 22.121 -2.215 -16.501 1.00 83.06 193 THR A C 1
ATOM 1522 O O . THR A 1 193 ? 21.840 -1.062 -16.165 1.00 83.06 193 THR A O 1
ATOM 1525 N N . GLN A 1 194 ? 22.847 -2.480 -17.586 1.00 75.94 194 GLN A N 1
ATOM 1526 C CA . GLN A 1 194 ? 23.260 -1.445 -18.521 1.00 75.94 194 GLN A CA 1
ATOM 1527 C C . GLN A 1 194 ? 22.011 -0.870 -19.205 1.00 75.94 194 GLN A C 1
ATOM 1529 O O . GLN A 1 194 ? 21.275 -1.612 -19.845 1.00 75.94 194 GLN A O 1
ATOM 1534 N N . HIS A 1 195 ? 21.784 0.442 -19.070 1.00 79.25 195 HIS A N 1
ATOM 1535 C CA . HIS A 1 195 ? 20.532 1.103 -19.472 1.00 79.25 195 HIS A CA 1
ATOM 1536 C C . HIS A 1 195 ? 19.296 0.575 -18.705 1.00 79.25 195 HIS A C 1
ATOM 1538 O O . HIS A 1 195 ? 18.286 0.220 -19.296 1.00 79.25 195 HIS A O 1
ATOM 1544 N N . GLY A 1 196 ? 19.375 0.494 -17.372 1.00 85.88 196 GLY A N 1
ATOM 1545 C CA . GLY A 1 196 ? 18.207 0.282 -16.505 1.00 85.88 196 GLY A CA 1
ATOM 1546 C C . GLY A 1 196 ? 17.439 1.576 -16.188 1.00 85.88 196 GLY A C 1
ATOM 1547 O O . GLY A 1 196 ? 17.762 2.655 -16.681 1.00 85.88 196 GLY A O 1
ATOM 1548 N N . TYR A 1 197 ? 16.447 1.496 -15.297 1.00 89.56 197 TYR A N 1
ATOM 1549 C CA . TYR A 1 197 ? 15.627 2.652 -14.895 1.00 89.56 197 TYR A CA 1
ATOM 1550 C C . TYR A 1 197 ? 16.370 3.699 -14.054 1.00 89.56 197 TYR A C 1
ATOM 1552 O O . TYR A 1 197 ? 15.890 4.823 -13.890 1.00 89.56 197 TYR A O 1
ATOM 1560 N N . ALA A 1 198 ? 17.523 3.349 -13.483 1.00 89.56 198 ALA A N 1
ATOM 1561 C CA . ALA A 1 198 ? 18.265 4.236 -12.599 1.00 89.56 198 ALA A CA 1
ATOM 1562 C C . ALA A 1 198 ? 18.706 5.521 -13.323 1.00 89.56 198 ALA A C 1
ATOM 1564 O O . ALA A 1 198 ? 19.421 5.481 -14.320 1.00 89.56 198 ALA A O 1
ATOM 1565 N N . GLY A 1 199 ? 18.304 6.673 -12.780 1.00 86.94 199 GLY A N 1
ATOM 1566 C CA . GLY A 1 199 ? 18.652 7.989 -13.323 1.00 86.94 199 GLY A CA 1
ATOM 1567 C C . GLY A 1 199 ? 17.772 8.461 -14.483 1.00 86.94 199 GLY A C 1
ATOM 1568 O O . GLY A 1 199 ? 17.989 9.569 -14.972 1.00 86.94 199 GLY A O 1
ATOM 1569 N N . LEU A 1 200 ? 16.775 7.675 -14.901 1.00 88.44 200 LEU A N 1
ATOM 1570 C CA . LEU A 1 200 ? 15.839 8.096 -15.938 1.00 88.44 200 LEU A CA 1
ATOM 1571 C C . LEU A 1 200 ? 14.743 9.010 -15.372 1.00 88.44 200 LEU A C 1
ATOM 1573 O O . LEU A 1 200 ? 14.237 8.763 -14.273 1.00 88.44 200 LEU A O 1
ATOM 1577 N N . PRO A 1 201 ? 14.349 10.061 -16.110 1.00 88.62 201 PRO A N 1
ATOM 1578 C CA . PRO A 1 201 ? 13.258 10.928 -15.707 1.00 88.62 201 PRO A CA 1
ATOM 1579 C C . PRO A 1 201 ? 11.891 10.273 -15.935 1.00 88.62 201 PRO A C 1
ATOM 1581 O O . PRO A 1 201 ? 11.695 9.431 -16.812 1.00 88.62 201 PRO A O 1
ATOM 1584 N N . ILE A 1 202 ? 10.905 10.763 -15.190 1.00 88.62 202 ILE A N 1
ATOM 1585 C CA . ILE A 1 202 ? 9.495 10.622 -15.548 1.00 88.62 202 ILE A CA 1
ATOM 1586 C C . ILE A 1 202 ? 9.195 11.698 -16.590 1.00 88.62 202 ILE A C 1
ATOM 1588 O O . ILE A 1 202 ? 9.019 12.868 -16.257 1.00 88.62 202 ILE A O 1
ATOM 1592 N N . HIS A 1 203 ? 9.207 11.316 -17.867 1.00 85.62 203 HIS A N 1
ATOM 1593 C CA . HIS A 1 203 ? 9.093 12.256 -18.987 1.00 85.62 203 HIS A CA 1
ATOM 1594 C C . HIS A 1 203 ? 7.654 12.727 -19.226 1.00 85.62 203 HIS A C 1
ATOM 1596 O O . HIS A 1 203 ? 7.443 13.720 -19.924 1.00 85.62 203 HIS A O 1
ATOM 1602 N N . ARG A 1 204 ? 6.649 12.044 -18.661 1.00 86.69 204 ARG A N 1
ATOM 1603 C CA . ARG A 1 204 ? 5.253 12.458 -18.797 1.00 86.69 204 ARG A CA 1
ATOM 1604 C C . ARG A 1 204 ? 4.467 12.257 -17.509 1.00 86.69 204 ARG A C 1
ATOM 1606 O O 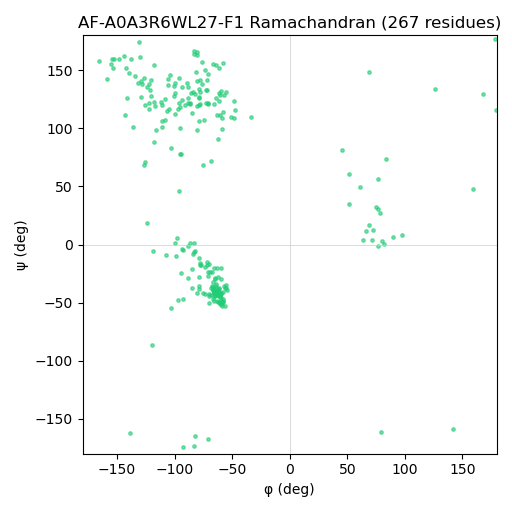. ARG A 1 204 ? 4.400 11.168 -16.956 1.00 86.69 204 ARG A O 1
ATOM 1613 N N . ILE A 1 205 ? 3.835 13.334 -17.056 1.00 88.50 205 ILE A N 1
ATOM 1614 C CA . ILE A 1 205 ? 2.987 13.377 -15.864 1.00 88.50 205 ILE A CA 1
ATOM 1615 C C . ILE A 1 205 ? 1.633 13.935 -16.295 1.00 88.50 205 ILE A C 1
ATOM 1617 O O . ILE A 1 205 ? 1.553 15.056 -16.799 1.00 88.50 205 ILE A O 1
ATOM 1621 N N . VAL A 1 206 ? 0.573 13.151 -16.111 1.00 87.25 206 VAL A N 1
ATOM 1622 C CA . VAL A 1 206 ? -0.817 13.545 -16.355 1.00 87.25 206 VAL A CA 1
ATOM 1623 C C . VAL A 1 206 ? -1.518 13.637 -14.997 1.00 87.25 206 VAL A C 1
ATOM 1625 O O . VAL A 1 206 ? -1.868 12.600 -14.429 1.00 87.25 206 VAL A O 1
ATOM 1628 N N . PRO A 1 207 ? -1.718 14.847 -14.441 1.00 84.06 207 PRO A N 1
ATOM 1629 C CA . PRO A 1 207 ? -2.386 15.016 -13.152 1.00 84.06 207 PRO A CA 1
ATOM 1630 C C . PRO A 1 207 ? -3.776 14.368 -13.136 1.00 84.06 207 PRO A C 1
ATOM 1632 O O . PRO A 1 207 ? -4.563 14.576 -14.057 1.00 84.06 207 PRO A O 1
ATOM 1635 N N . GLY A 1 208 ? -4.061 13.575 -12.100 1.00 78.56 208 GLY A N 1
ATOM 1636 C CA . GLY A 1 208 ? -5.316 12.821 -11.962 1.00 78.56 208 GLY A CA 1
ATOM 1637 C C . GLY A 1 208 ? -5.476 11.636 -12.924 1.00 78.56 208 GLY A C 1
ATOM 1638 O O . GLY A 1 208 ? -6.535 11.013 -12.945 1.00 78.56 208 GLY A O 1
ATOM 1639 N N . GLY A 1 209 ? -4.451 11.344 -13.730 1.00 83.19 209 GLY A N 1
ATOM 1640 C CA . GLY A 1 209 ? -4.424 10.231 -14.671 1.00 83.19 209 GLY A CA 1
ATOM 1641 C C . GLY A 1 209 ? -3.293 9.267 -14.351 1.00 83.19 209 GLY A C 1
ATOM 1642 O O . GLY A 1 209 ? -3.490 8.266 -13.672 1.00 83.19 209 GLY A O 1
ATOM 1643 N N . TRP A 1 210 ? -2.101 9.537 -14.876 1.00 85.25 210 TRP A N 1
ATOM 1644 C CA . TRP A 1 210 ? -0.968 8.633 -14.730 1.00 85.25 210 TRP A CA 1
ATOM 1645 C C . TRP A 1 210 ? 0.376 9.342 -14.822 1.00 85.25 210 TRP A C 1
ATOM 1647 O O . TRP A 1 210 ? 0.496 10.431 -15.390 1.00 85.25 210 TRP A O 1
ATOM 1657 N N . ILE A 1 211 ? 1.405 8.688 -14.297 1.00 88.00 211 ILE A N 1
ATOM 1658 C CA . ILE A 1 211 ? 2.798 9.034 -14.577 1.00 88.00 211 ILE A CA 1
ATOM 1659 C C . ILE A 1 211 ? 3.395 7.991 -15.510 1.00 88.00 211 ILE A C 1
ATOM 1661 O O . ILE A 1 211 ? 3.083 6.807 -15.401 1.00 88.00 211 ILE A O 1
ATOM 1665 N N . GLN A 1 212 ? 4.239 8.444 -16.428 1.00 87.00 212 GLN A N 1
ATOM 1666 C CA . GLN A 1 212 ? 4.865 7.613 -17.437 1.00 87.00 212 GLN A CA 1
ATOM 1667 C C . GLN A 1 212 ? 6.377 7.840 -17.446 1.00 87.00 212 GLN A C 1
ATOM 1669 O O . GLN A 1 212 ? 6.875 8.969 -17.516 1.00 87.00 212 GLN A O 1
ATOM 1674 N N . GLY A 1 213 ? 7.085 6.722 -17.340 1.00 87.06 213 GLY A N 1
ATOM 1675 C CA . GLY A 1 213 ? 8.534 6.604 -17.363 1.00 87.06 213 GLY A CA 1
ATOM 1676 C C . GLY A 1 213 ? 8.946 5.393 -18.194 1.00 87.06 213 GLY A C 1
ATOM 1677 O O . GLY A 1 213 ? 8.164 4.868 -18.988 1.00 87.06 213 GLY A O 1
ATOM 1678 N N . GLY A 1 214 ? 10.180 4.940 -18.014 1.00 78.06 214 GLY A N 1
ATOM 1679 C CA . GLY A 1 214 ? 10.800 4.045 -18.990 1.00 78.06 214 GLY A CA 1
ATOM 1680 C C . GLY A 1 214 ? 11.306 4.852 -20.182 1.00 78.06 214 GLY A C 1
ATOM 1681 O O . GLY A 1 214 ? 11.481 6.061 -20.042 1.00 78.06 214 GLY A O 1
ATOM 1682 N N . ASP A 1 215 ? 11.555 4.206 -21.318 1.00 79.81 215 ASP A N 1
ATOM 1683 C CA . ASP A 1 215 ? 12.390 4.730 -22.417 1.00 79.81 215 ASP A CA 1
ATOM 1684 C C . ASP A 1 215 ? 13.901 4.630 -22.121 1.00 79.81 215 ASP A C 1
ATOM 1686 O O . ASP A 1 215 ? 14.661 5.598 -22.086 1.00 79.81 215 ASP A O 1
ATOM 1690 N N . VAL A 1 216 ? 14.346 3.404 -21.839 1.00 80.12 216 VAL A N 1
ATOM 1691 C CA . VAL A 1 216 ? 15.729 3.129 -21.434 1.00 80.12 216 VAL A CA 1
ATOM 1692 C C . VAL A 1 216 ? 16.755 3.290 -22.559 1.00 80.12 216 VAL A C 1
ATOM 1694 O O . VAL A 1 216 ? 17.923 3.561 -22.285 1.00 80.12 216 VAL A O 1
ATOM 1697 N N . VAL A 1 217 ? 16.332 3.177 -23.822 1.00 77.94 217 VAL A N 1
ATOM 1698 C CA . VAL A 1 217 ? 17.232 3.241 -24.984 1.00 77.94 217 VAL A CA 1
ATOM 1699 C C . VAL A 1 217 ? 17.609 4.680 -25.323 1.00 77.94 217 VAL A C 1
ATOM 1701 O O . VAL A 1 217 ? 18.761 4.932 -25.679 1.00 77.94 217 VAL A O 1
ATOM 1704 N N . THR A 1 218 ? 16.700 5.647 -25.164 1.00 74.88 218 THR A N 1
ATOM 1705 C CA . THR A 1 218 ? 17.003 7.061 -25.473 1.00 74.88 218 THR A CA 1
ATOM 1706 C C . THR A 1 218 ? 17.373 7.896 -24.250 1.00 74.88 218 THR A C 1
ATOM 1708 O O . THR A 1 218 ? 17.598 9.108 -24.347 1.00 74.88 218 THR A O 1
ATOM 1711 N N . GLY A 1 219 ? 17.501 7.249 -23.089 1.00 75.31 219 GLY A N 1
ATOM 1712 C CA . GLY A 1 219 ? 17.812 7.916 -21.829 1.00 75.31 219 GLY A CA 1
ATOM 1713 C C . GLY A 1 219 ? 16.617 8.679 -21.253 1.00 75.31 219 GLY A C 1
ATOM 1714 O O . GLY A 1 219 ? 16.800 9.716 -20.615 1.00 75.31 219 GLY A O 1
ATOM 1715 N N . GLY A 1 220 ? 15.402 8.178 -21.479 1.00 76.25 220 GLY A N 1
ATOM 1716 C CA . GLY A 1 220 ? 14.168 8.675 -20.879 1.00 76.25 220 GLY A CA 1
ATOM 1717 C C . GLY A 1 220 ? 13.630 9.946 -21.528 1.00 76.25 220 GLY A C 1
ATOM 1718 O O . GLY A 1 220 ? 12.991 10.744 -20.848 1.00 76.25 220 GLY A O 1
ATOM 1719 N N . ARG A 1 221 ? 13.915 10.191 -22.814 1.00 72.69 221 ARG A N 1
ATOM 1720 C CA . ARG A 1 221 ? 13.507 11.433 -23.499 1.00 72.69 221 ARG A CA 1
ATOM 1721 C C . ARG A 1 221 ? 12.034 11.457 -23.885 1.00 72.69 221 ARG A C 1
ATOM 1723 O O . ARG A 1 221 ? 11.501 12.537 -24.136 1.00 72.69 221 ARG A O 1
ATOM 1730 N N . GLY A 1 222 ? 11.384 10.301 -23.903 1.00 71.44 222 GLY A N 1
ATOM 1731 C CA . GLY A 1 222 ? 9.988 10.170 -24.271 1.00 71.44 222 GLY A CA 1
ATOM 1732 C C . GLY A 1 222 ? 9.752 10.251 -25.774 1.00 71.44 222 GLY A C 1
ATOM 1733 O O . GLY A 1 222 ? 8.699 10.728 -26.193 1.00 71.44 222 GLY A O 1
ATOM 1734 N N . ASP A 1 223 ? 10.719 9.818 -26.583 1.00 68.25 223 ASP A N 1
ATOM 1735 C CA . ASP A 1 223 ? 10.654 9.894 -28.049 1.00 68.25 223 ASP A CA 1
ATOM 1736 C C . ASP A 1 223 ? 10.095 8.622 -28.715 1.00 68.25 223 ASP A C 1
ATOM 1738 O O . ASP A 1 223 ? 9.843 8.619 -29.921 1.00 68.25 223 ASP A O 1
ATOM 1742 N N . GLY A 1 224 ? 9.812 7.581 -27.926 1.00 58.84 224 GLY A N 1
ATOM 1743 C CA . GLY A 1 224 ? 9.103 6.386 -28.380 1.00 58.84 224 GLY A CA 1
ATOM 1744 C C . GLY A 1 224 ? 9.965 5.198 -28.760 1.00 58.84 224 GLY A C 1
ATOM 1745 O O . GLY A 1 224 ? 9.417 4.210 -29.245 1.00 58.84 224 GLY A O 1
ATOM 1746 N N . VAL A 1 225 ? 11.272 5.245 -28.501 1.00 62.91 225 VAL A N 1
ATOM 1747 C CA . VAL A 1 225 ? 12.148 4.075 -28.631 1.00 62.91 225 VAL A CA 1
ATOM 1748 C C . VAL A 1 225 ? 12.454 3.523 -27.242 1.00 62.91 225 VAL A C 1
ATOM 1750 O O . VAL A 1 225 ? 13.482 3.820 -26.658 1.00 62.91 225 VAL A O 1
ATOM 1753 N N . GLY A 1 226 ? 11.567 2.713 -26.676 1.00 62.31 226 GLY A N 1
ATOM 1754 C CA . GLY A 1 226 ? 11.917 1.949 -25.469 1.00 62.31 226 GLY A CA 1
ATOM 1755 C C . GLY A 1 226 ? 12.917 0.820 -25.751 1.00 62.31 226 GLY A C 1
ATOM 1756 O O . GLY A 1 226 ? 13.516 0.737 -26.823 1.00 62.31 226 GLY A O 1
ATOM 1757 N N . GLY A 1 227 ? 13.092 -0.074 -24.781 1.00 67.62 227 GLY A N 1
ATOM 1758 C CA . GLY A 1 227 ? 13.879 -1.291 -24.955 1.00 67.62 227 GLY A CA 1
ATOM 1759 C C . GLY A 1 227 ? 13.626 -2.287 -23.836 1.00 67.62 227 GLY A C 1
ATOM 1760 O O . GLY A 1 227 ? 13.209 -1.901 -22.747 1.00 67.62 227 GLY A O 1
ATOM 1761 N N . SER A 1 228 ? 13.910 -3.550 -24.131 1.00 75.19 228 SER A N 1
ATOM 1762 C CA . SER A 1 228 ? 13.814 -4.674 -23.205 1.00 75.19 228 SER A CA 1
ATOM 1763 C C . SER A 1 228 ? 15.206 -5.092 -22.731 1.00 75.19 228 SER A C 1
ATOM 1765 O O . SER A 1 228 ? 16.174 -5.043 -23.488 1.00 75.19 228 SER A O 1
ATOM 1767 N N . ALA A 1 229 ? 15.302 -5.544 -21.481 1.00 76.50 229 ALA A N 1
ATOM 1768 C CA . ALA A 1 229 ? 16.497 -6.190 -20.939 1.00 76.50 229 ALA A CA 1
ATOM 1769 C C . ALA A 1 229 ? 16.579 -7.694 -21.269 1.00 76.50 229 ALA A C 1
ATOM 1771 O O . ALA A 1 229 ? 17.584 -8.326 -20.944 1.00 76.50 229 ALA A O 1
ATOM 1772 N N . LEU A 1 230 ? 15.540 -8.283 -21.876 1.00 77.75 230 LEU A N 1
ATOM 1773 C CA . LEU A 1 230 ? 15.468 -9.725 -22.138 1.00 77.75 230 LEU A CA 1
ATOM 1774 C C . LEU A 1 230 ? 16.084 -10.136 -23.478 1.00 77.75 230 LEU A C 1
ATOM 1776 O O . LEU A 1 230 ? 16.539 -11.272 -23.618 1.00 77.75 230 LEU A O 1
ATOM 1780 N N . ASN A 1 231 ? 16.078 -9.251 -24.476 1.00 70.94 231 ASN A N 1
ATOM 1781 C CA . ASN A 1 231 ? 16.582 -9.553 -25.811 1.00 70.94 231 ASN A CA 1
ATOM 1782 C C . ASN A 1 231 ? 17.186 -8.325 -26.504 1.00 70.94 231 ASN A C 1
ATOM 1784 O O . ASN A 1 231 ? 16.904 -7.183 -26.156 1.00 70.94 231 ASN A O 1
ATOM 1788 N N . GLU A 1 232 ? 18.028 -8.576 -27.510 1.00 67.19 232 GLU A N 1
ATOM 1789 C CA . GLU A 1 232 ? 18.692 -7.522 -28.293 1.00 67.19 232 GLU A CA 1
ATOM 1790 C C . GLU A 1 232 ? 17.714 -6.733 -29.179 1.00 67.19 232 GLU A C 1
ATOM 1792 O O . GLU A 1 232 ? 17.985 -5.588 -29.532 1.00 67.19 232 GLU A O 1
ATOM 1797 N N . GLU A 1 233 ? 16.573 -7.336 -29.528 1.00 68.06 233 GLU A N 1
ATOM 1798 C CA . GLU A 1 233 ? 15.518 -6.712 -30.338 1.00 68.06 233 GLU A CA 1
ATOM 1799 C C . GLU A 1 233 ? 14.717 -5.664 -29.551 1.00 68.06 233 GLU A C 1
ATOM 1801 O O . GLU A 1 233 ? 14.066 -4.806 -30.144 1.00 68.06 233 GLU A O 1
ATOM 1806 N N . GLY A 1 234 ? 14.775 -5.713 -28.218 1.00 68.88 234 GLY A N 1
ATOM 1807 C CA . GLY A 1 234 ? 14.130 -4.760 -27.328 1.00 68.88 234 GLY A CA 1
ATOM 1808 C C . GLY A 1 234 ? 12.605 -4.887 -27.248 1.00 68.88 234 GLY A C 1
ATOM 1809 O O . GLY A 1 234 ? 11.969 -3.978 -26.723 1.00 68.88 234 GLY A O 1
ATOM 1810 N N . VAL A 1 235 ? 12.012 -5.971 -27.762 1.00 72.19 235 VAL A N 1
ATOM 1811 C CA . VAL A 1 235 ? 10.553 -6.160 -27.864 1.00 72.19 235 VAL A CA 1
ATOM 1812 C C . VAL A 1 235 ? 10.130 -7.591 -27.526 1.00 72.19 235 VAL A C 1
ATOM 1814 O O . VAL A 1 235 ? 10.839 -8.551 -27.823 1.00 72.19 235 VAL A O 1
ATOM 1817 N N . PHE A 1 236 ? 8.944 -7.751 -26.938 1.00 77.19 236 PHE A N 1
ATOM 1818 C CA . PHE A 1 236 ? 8.282 -9.044 -26.742 1.00 77.19 236 PHE A CA 1
ATOM 1819 C C . PHE A 1 236 ? 6.760 -8.900 -26.898 1.00 77.19 236 PHE A C 1
ATOM 1821 O O . PHE A 1 236 ? 6.231 -7.792 -26.886 1.00 77.19 236 PHE A O 1
ATOM 1828 N N . GLU A 1 237 ? 6.068 -10.021 -27.114 1.00 81.69 237 GLU A N 1
ATOM 1829 C CA . GLU A 1 237 ? 4.616 -10.060 -27.348 1.00 81.69 237 GLU A CA 1
ATOM 1830 C C . GLU A 1 237 ? 3.803 -9.813 -26.068 1.00 81.69 237 GLU A C 1
ATOM 1832 O O . GLU A 1 237 ? 4.224 -10.205 -24.979 1.00 81.69 237 GLU A O 1
ATOM 1837 N N . ASP A 1 238 ? 2.607 -9.232 -26.215 1.00 83.19 238 ASP A N 1
ATOM 1838 C CA . ASP A 1 238 ? 1.665 -9.029 -25.108 1.00 83.19 238 ASP A CA 1
ATOM 1839 C C . ASP A 1 238 ? 1.238 -10.377 -24.489 1.00 83.19 238 ASP A C 1
ATOM 1841 O O . ASP A 1 238 ? 0.819 -11.293 -25.199 1.00 83.19 238 ASP A O 1
ATOM 1845 N N . GLU A 1 239 ? 1.316 -10.503 -23.158 1.00 83.94 239 GLU A N 1
ATOM 1846 C CA . GLU A 1 239 ? 1.053 -11.774 -22.459 1.00 83.94 239 GLU A CA 1
ATOM 1847 C C . GLU A 1 239 ? -0.401 -11.924 -21.992 1.00 83.94 239 GLU A C 1
ATOM 1849 O O . GLU A 1 239 ? -1.019 -12.970 -22.205 1.00 83.94 239 GLU A O 1
ATOM 1854 N N . ALA A 1 240 ? -0.965 -10.893 -21.355 1.00 81.38 240 ALA A N 1
ATOM 1855 C CA . ALA A 1 240 ? -2.313 -10.950 -20.799 1.00 81.38 240 ALA A CA 1
ATOM 1856 C C . ALA A 1 240 ? -2.989 -9.574 -20.715 1.00 81.38 240 ALA A C 1
ATOM 1858 O O . ALA A 1 240 ? -2.346 -8.546 -20.521 1.00 81.38 240 ALA A O 1
ATOM 1859 N N . PHE A 1 241 ? -4.325 -9.588 -20.782 1.00 82.50 241 PHE A N 1
ATOM 1860 C CA . PHE A 1 241 ? -5.204 -8.418 -20.615 1.00 82.50 241 PHE A CA 1
ATOM 1861 C C . PHE A 1 241 ? -6.240 -8.624 -19.494 1.00 82.50 241 PHE A C 1
ATOM 1863 O O . PHE A 1 241 ? -7.284 -7.976 -19.465 1.00 82.50 241 PHE A O 1
ATOM 1870 N N . SER A 1 242 ? -5.998 -9.585 -18.597 1.00 82.75 242 SER A N 1
ATOM 1871 C CA . SER A 1 242 ? -6.925 -9.975 -17.524 1.00 82.75 242 SER A CA 1
ATOM 1872 C C . SER A 1 242 ? -6.936 -9.011 -16.335 1.00 82.75 242 SER A C 1
ATOM 1874 O O . SER A 1 242 ? -7.877 -9.036 -15.542 1.00 82.75 242 SER A O 1
ATOM 1876 N N . VAL A 1 243 ? -5.910 -8.170 -16.198 1.00 81.00 243 VAL A N 1
ATOM 1877 C CA . VAL A 1 243 ? -5.795 -7.191 -15.112 1.00 81.00 243 VAL A CA 1
ATOM 1878 C C . VAL A 1 243 ? -6.523 -5.912 -15.518 1.00 81.00 243 VAL A C 1
ATOM 1880 O O . VAL A 1 243 ? -6.219 -5.307 -16.543 1.00 81.00 243 VAL A O 1
ATOM 1883 N N . SER A 1 244 ? -7.515 -5.508 -14.723 1.00 83.25 244 SER A N 1
ATOM 1884 C CA . SER A 1 244 ? -8.270 -4.276 -14.971 1.00 83.25 244 SER A CA 1
ATOM 1885 C C . SER A 1 244 ? -7.485 -3.043 -14.525 1.00 83.25 244 SER A C 1
ATOM 1887 O O . SER A 1 244 ? -6.841 -3.045 -13.479 1.00 83.25 244 SER A O 1
ATOM 1889 N N . HIS A 1 245 ? -7.577 -1.965 -15.304 1.00 83.25 245 HIS A N 1
ATOM 1890 C CA . HIS A 1 245 ? -6.947 -0.671 -15.016 1.00 83.25 245 HIS A CA 1
ATOM 1891 C C . HIS A 1 245 ? -7.934 0.291 -14.330 1.00 83.25 245 HIS A C 1
ATOM 1893 O O . HIS A 1 245 ? -8.099 1.434 -14.754 1.00 83.25 245 HIS A O 1
ATOM 1899 N N . ASP A 1 246 ? -8.661 -0.192 -13.323 1.00 80.38 246 ASP A N 1
ATOM 1900 C CA . ASP A 1 246 ? -9.792 0.509 -12.698 1.00 80.38 246 ASP A CA 1
ATOM 1901 C C . ASP A 1 246 ? -9.439 1.206 -11.373 1.00 80.38 246 ASP A C 1
ATOM 1903 O O . ASP A 1 246 ? -10.304 1.820 -10.742 1.00 80.38 246 ASP A O 1
ATOM 1907 N N . LYS A 1 247 ? -8.174 1.129 -10.942 1.00 78.62 247 LYS A N 1
ATOM 1908 C CA . LYS A 1 247 ? -7.707 1.627 -9.641 1.00 78.62 247 LYS A CA 1
ATOM 1909 C C . LYS A 1 247 ? -6.364 2.346 -9.728 1.00 78.62 247 LYS A C 1
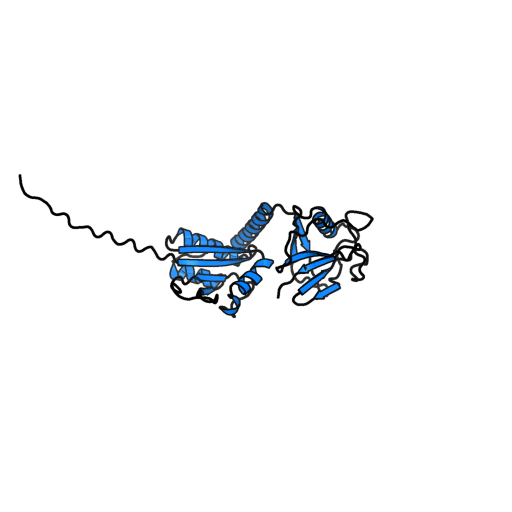ATOM 1911 O O . LYS A 1 247 ? -5.590 2.160 -10.666 1.00 78.62 247 LYS A O 1
ATOM 1916 N N . ALA A 1 248 ? -6.092 3.164 -8.710 1.00 80.50 248 ALA A N 1
ATOM 1917 C CA . ALA A 1 248 ? -4.767 3.731 -8.483 1.0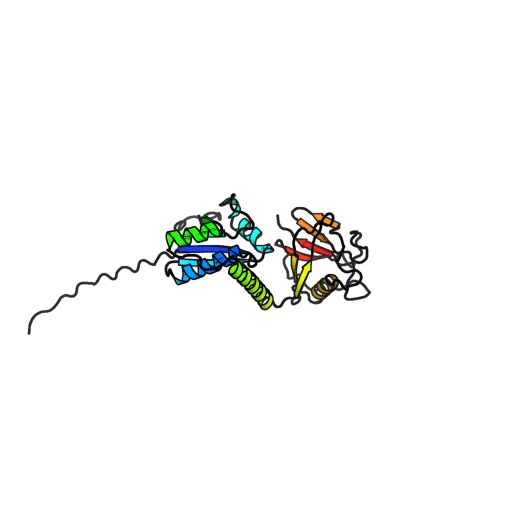0 80.50 248 ALA A CA 1
ATOM 1918 C C . ALA A 1 248 ? -3.740 2.636 -8.176 1.00 80.50 248 ALA A C 1
ATOM 1920 O O . ALA A 1 248 ? -4.082 1.594 -7.625 1.00 80.50 248 ALA A O 1
ATOM 1921 N N . GLY A 1 249 ? -2.471 2.917 -8.459 1.00 83.25 249 GLY A N 1
ATOM 1922 C CA . GLY A 1 249 ? -1.350 2.053 -8.098 1.00 83.25 249 GLY A CA 1
ATOM 1923 C C . GLY A 1 249 ? -1.143 0.872 -9.042 1.00 83.25 249 GLY A C 1
ATOM 1924 O O . GLY A 1 249 ? -0.236 0.081 -8.811 1.00 83.25 249 GLY A O 1
ATOM 1925 N N . ILE A 1 250 ? -1.930 0.764 -10.116 1.00 86.56 250 ILE A N 1
ATOM 1926 C CA . ILE A 1 250 ? -1.732 -0.273 -11.127 1.00 86.56 250 ILE A CA 1
ATOM 1927 C C . ILE A 1 250 ? -0.571 0.126 -12.037 1.00 86.56 250 ILE A C 1
ATOM 1929 O O . ILE A 1 250 ? -0.596 1.183 -12.678 1.00 86.56 250 ILE A O 1
ATOM 1933 N N . LEU A 1 251 ? 0.444 -0.738 -12.070 1.00 87.56 251 LEU A N 1
ATOM 1934 C CA . LEU A 1 251 ? 1.543 -0.683 -13.020 1.00 87.56 251 LEU A CA 1
ATOM 1935 C C . LEU A 1 251 ? 1.111 -1.342 -14.334 1.00 87.56 251 LEU A C 1
ATOM 1937 O O . LEU A 1 251 ? 0.647 -2.479 -14.339 1.00 87.56 251 LEU A O 1
ATOM 1941 N N . VAL A 1 252 ? 1.318 -0.642 -15.446 1.00 83.50 252 VAL A N 1
ATOM 1942 C CA . VAL A 1 252 ? 1.025 -1.136 -16.794 1.00 83.50 252 VAL A CA 1
ATOM 1943 C C . VAL A 1 252 ? 2.253 -0.964 -17.679 1.00 83.50 252 VAL A C 1
ATOM 1945 O O . VAL A 1 252 ? 2.903 0.086 -17.639 1.00 83.50 252 VAL A O 1
ATOM 1948 N N . CYS A 1 253 ? 2.543 -1.978 -18.496 1.00 77.44 253 CYS A N 1
ATOM 1949 C CA . CYS A 1 253 ? 3.488 -1.859 -19.600 1.00 77.44 253 CYS A CA 1
ATOM 1950 C C . CYS A 1 253 ? 2.738 -1.382 -20.851 1.00 77.44 253 CYS A C 1
ATOM 1952 O O . CYS A 1 253 ? 1.761 -2.007 -21.264 1.00 77.44 253 CYS A O 1
ATOM 1954 N N . ILE A 1 254 ? 3.143 -0.254 -21.435 1.00 68.50 254 ILE A N 1
ATOM 1955 C CA . ILE A 1 254 ? 2.512 0.271 -22.655 1.00 68.50 254 ILE A CA 1
ATOM 1956 C C . ILE A 1 254 ? 3.265 -0.220 -23.890 1.00 68.50 254 ILE A C 1
ATOM 1958 O O . ILE A 1 254 ? 4.486 -0.102 -23.948 1.00 68.50 254 ILE A O 1
ATOM 1962 N N . SER A 1 255 ? 2.506 -0.656 -24.900 1.00 62.59 255 SER A N 1
ATOM 1963 C CA . SER A 1 255 ? 2.966 -0.921 -26.266 1.00 62.59 255 SER A CA 1
ATOM 1964 C C . SER A 1 255 ? 2.253 0.021 -27.245 1.00 62.59 255 SER A C 1
ATOM 1966 O O . SER A 1 255 ? 1.025 0.001 -27.358 1.00 62.59 255 SER A O 1
ATOM 1968 N N . ILE A 1 256 ? 2.998 0.866 -27.968 1.00 52.09 256 ILE A N 1
ATOM 1969 C CA . ILE A 1 256 ? 2.466 1.609 -29.123 1.00 52.09 256 ILE A CA 1
ATOM 1970 C C . ILE A 1 256 ? 2.789 0.774 -30.370 1.00 52.09 256 ILE A C 1
ATOM 1972 O O . ILE A 1 256 ? 3.728 1.023 -31.111 1.00 52.09 256 ILE A O 1
ATOM 1976 N N . THR A 1 257 ? 1.990 -0.271 -30.584 1.00 43.09 257 THR A N 1
ATOM 1977 C CA . THR A 1 257 ? 1.814 -0.962 -31.877 1.00 43.09 257 THR A CA 1
ATOM 1978 C C . THR A 1 257 ? 3.114 -1.400 -32.593 1.00 43.09 257 THR A C 1
ATOM 1980 O O . THR A 1 257 ? 3.345 -1.031 -33.735 1.00 43.09 257 THR A O 1
ATOM 1983 N N . VAL A 1 258 ? 3.929 -2.257 -31.963 1.00 35.50 258 VAL A N 1
ATOM 1984 C CA . VAL A 1 258 ? 5.223 -2.824 -32.448 1.00 35.50 258 VAL A CA 1
ATOM 1985 C C . VAL A 1 258 ? 6.488 -2.010 -32.104 1.00 35.50 258 VAL A C 1
ATOM 1987 O O . VAL A 1 258 ? 7.587 -2.416 -32.461 1.00 35.50 258 VAL A O 1
ATOM 1990 N N . LEU A 1 259 ? 6.403 -0.941 -31.310 1.00 31.92 259 LEU A N 1
ATOM 1991 C CA . LEU A 1 259 ? 7.587 -0.318 -30.701 1.00 31.92 259 LEU A CA 1
ATOM 1992 C C . LEU A 1 259 ? 7.327 0.033 -29.220 1.00 31.92 259 LEU A C 1
ATOM 1994 O O . LEU A 1 259 ? 6.711 1.039 -28.887 1.00 31.92 259 LEU A O 1
ATOM 1998 N N . VAL A 1 260 ? 7.866 -0.847 -28.373 1.00 42.97 260 VAL A N 1
ATOM 1999 C CA . VAL A 1 260 ? 8.579 -0.610 -27.110 1.00 42.97 260 VAL A CA 1
ATOM 2000 C C . VAL A 1 260 ? 7.921 -0.071 -25.828 1.00 42.97 260 VAL A C 1
ATOM 2002 O O . VAL A 1 260 ? 6.976 0.710 -25.837 1.00 42.97 260 VAL A O 1
ATOM 2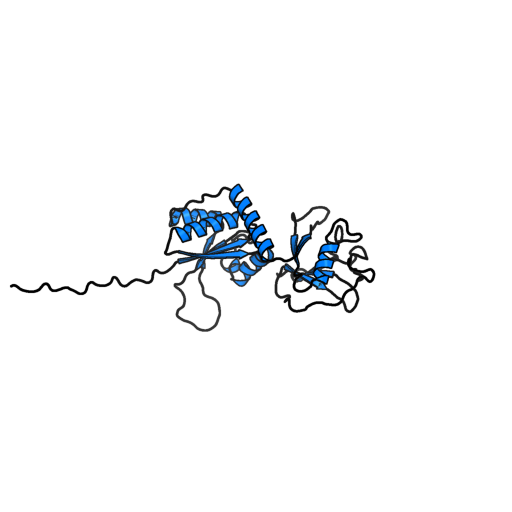005 N N . GLU A 1 261 ? 8.492 -0.546 -24.711 1.00 48.44 261 GLU A N 1
ATOM 2006 C CA . GLU A 1 261 ? 7.949 -0.551 -23.350 1.00 48.44 261 GLU A CA 1
ATOM 2007 C C . GLU A 1 261 ? 8.040 0.785 -22.608 1.00 48.44 261 GLU A C 1
ATOM 2009 O O . GLU A 1 261 ? 9.101 1.410 -22.499 1.00 48.44 261 GLU A O 1
ATOM 2014 N N . TRP A 1 262 ? 6.921 1.152 -21.985 1.00 50.75 262 TRP A N 1
ATOM 2015 C CA . TRP A 1 262 ? 6.829 2.256 -21.037 1.00 50.75 262 TRP A CA 1
ATOM 2016 C C . TRP A 1 262 ? 6.213 1.778 -19.738 1.00 50.75 262 TRP A C 1
ATOM 2018 O O . TRP A 1 262 ? 5.248 1.014 -19.752 1.00 50.75 262 TRP A O 1
ATOM 2028 N N . ILE A 1 263 ? 6.696 2.320 -18.626 1.00 55.25 263 ILE A N 1
ATOM 2029 C CA . ILE A 1 263 ? 6.052 2.141 -17.331 1.00 55.25 263 ILE A CA 1
ATOM 2030 C C . ILE A 1 263 ? 4.995 3.215 -17.179 1.00 55.25 263 ILE A C 1
ATOM 2032 O O . ILE A 1 263 ? 5.329 4.399 -17.181 1.00 55.25 263 ILE A O 1
ATOM 2036 N N . THR A 1 264 ? 3.747 2.810 -16.976 1.00 54.59 264 THR A N 1
ATOM 2037 C CA . THR A 1 264 ? 2.688 3.716 -16.543 1.00 54.59 264 THR A CA 1
ATOM 2038 C C . THR A 1 264 ? 2.140 3.306 -15.189 1.00 54.59 264 THR A C 1
ATOM 2040 O O . THR A 1 264 ? 1.656 2.190 -15.029 1.00 54.59 264 THR A O 1
ATOM 2043 N N . PHE A 1 265 ? 2.195 4.223 -14.224 1.00 59.38 265 PHE A N 1
ATOM 2044 C CA . PHE A 1 265 ? 1.467 4.086 -12.967 1.00 59.38 265 PHE A CA 1
ATOM 2045 C C . PHE A 1 265 ? 0.169 4.869 -13.078 1.00 59.38 265 PHE A C 1
ATOM 2047 O O . PHE A 1 265 ? 0.196 6.096 -13.213 1.00 59.38 265 PHE A O 1
ATOM 2054 N N . VAL A 1 266 ? -0.962 4.172 -13.007 1.00 53.06 266 VAL A N 1
ATOM 2055 C CA . VAL A 1 266 ? -2.270 4.824 -12.919 1.00 53.06 266 VAL A CA 1
ATOM 2056 C C . VAL A 1 266 ? -2.399 5.451 -11.531 1.00 53.06 266 VAL A C 1
ATOM 2058 O O . VAL A 1 266 ? -2.293 4.771 -10.513 1.00 53.06 266 VAL A O 1
ATOM 2061 N N . CYS A 1 267 ? -2.622 6.758 -11.473 1.00 36.78 267 CYS A N 1
ATOM 2062 C CA . CYS A 1 267 ? -2.861 7.504 -10.244 1.00 36.78 267 CYS A CA 1
ATOM 2063 C C . CYS A 1 267 ? -4.340 7.907 -10.219 1.00 36.78 267 CYS A C 1
ATOM 2065 O O . CYS A 1 267 ? -4.741 8.795 -10.967 1.00 36.78 267 CYS A O 1
ATOM 2067 N N . ALA A 1 268 ? -5.165 7.273 -9.379 1.00 30.91 268 ALA A N 1
ATOM 2068 C CA . ALA A 1 268 ? -6.537 7.754 -9.195 1.00 30.91 268 ALA A CA 1
ATOM 2069 C C . ALA A 1 268 ? -6.542 9.075 -8.409 1.00 30.91 268 ALA A C 1
ATOM 2071 O O . ALA A 1 268 ? -5.680 9.306 -7.557 1.00 30.91 268 ALA A O 1
ATOM 2072 N N . SER A 1 269 ? -7.509 9.930 -8.746 1.00 30.73 269 SER A N 1
ATOM 2073 C CA . SER A 1 269 ? -7.744 11.249 -8.140 1.00 30.73 269 SER A CA 1
ATOM 2074 C C . SER A 1 269 ? -8.464 11.155 -6.797 1.00 30.73 269 SER A C 1
ATOM 2076 O O . SER A 1 269 ? -9.356 10.285 -6.677 1.00 30.73 269 SER A O 1
#

Sequence (269 aa):
MPPQPVHFPICDPMSRGSDKVVYEVAGVLTDPNFQRMRHLALDLRDHESSVSILMRSMVEADFGPYLTSRGLTRQFPNHPKSAPIAFMHDTSANNNDDGDGEGTMNTYIGDADAFVEFCAQKYGIADQLTHRDCLQHSTEAWDAYRAHSRNLFCFLKFATDGQVYHDRVIVELFDDVCPKACENFAALCRPETQHGYAGLPIHRIVPGGWIQGGDVVTGGRGDGVGGSALNEEGVFEDEAFSVSHDKAGILVCISITVLVEWITFVCAS

Mean predicted aligned error: 10.57 Å

Nearest PDB structures (foldseek):
  8j07-assembly1_s  TM=7.949E-01  e=1.240E-13  Homo sapiens
  3qfb-assembly1_D  TM=5.501E-01  e=4.696E-01  Homo sapiens
  4nwy-assembly3_C  TM=4.014E-01  e=6.354E-01  Homo sapiens
  5y7o-assembly2_B  TM=2.967E-01  e=6.750E-01  Thermomyces dupontii
  2dj0-assembly1_A  TM=4.872E-01  e=6.323E+00  Homo sapiens

Secondary structure (DSSP, 8-state):
--PPPP--------------EEEEEEEETT-HHHHHHHHHHHHHHHH-TTEEEEEEEE-HHHHHHHHHHTTHHHH-TTS-TTS-EEEEE-TTS-S---S------EEEEESHHHHHHHHHHHH-PPP---HHHHHHHHHHHHHHHHHHH--EEEEE--EETTEESSS-EEEEE-TTT-HHHHHHHHHHTSTTSTT-STT----EEETTTEEEEE-TTTTS--SS----SS-TT---------S---STT-EEEEEETTEEEEEEEE---

Solvent-accessible surface area (backbone atoms only — not comparable to full-atom values): 15943 Å² total; per-residue (Å²): 137,84,86,84,84,87,79,73,84,73,75,71,76,75,77,68,76,75,80,61,47,38,36,38,41,37,28,35,43,70,35,34,56,28,40,47,45,52,52,51,48,51,53,45,38,74,73,32,87,55,42,41,72,47,77,43,78,30,54,73,61,50,43,54,57,51,37,53,76,68,41,43,51,72,78,42,70,85,60,61,84,87,55,28,42,34,32,34,59,48,84,87,59,72,99,72,85,79,92,70,103,75,73,72,63,63,46,80,56,35,39,47,68,46,44,47,52,47,36,33,73,76,71,67,45,73,85,84,75,50,74,67,52,16,46,51,48,9,51,53,48,48,52,50,50,52,66,69,68,70,51,51,74,48,64,49,72,55,64,60,99,86,43,66,82,52,93,62,50,77,42,80,31,64,35,92,68,29,46,67,64,32,52,31,53,55,47,27,61,36,89,85,37,85,66,21,56,79,92,48,46,71,62,41,76,43,90,66,44,31,40,33,28,53,18,40,66,67,64,15,72,70,84,64,54,26,45,44,77,79,48,96,84,20,72,80,81,91,73,71,83,85,75,78,89,85,54,38,68,43,75,42,79,44,69,65,85,93,41,34,44,28,44,33,39,32,38,65,115

Organism: NCBI:txid157072

InterPro domains:
  IPR002130 Cyclophilin-type peptidyl-prolyl cis-trans isomerase domain [PF00160] (156-251)
  IPR002130 Cyclophilin-type peptidyl-prolyl cis-trans isomerase domain [PR00153] (173-188)
  IPR002130 Cyclophilin-type peptidyl-prolyl cis-trans isomerase domain [PR00153] (202-214)
  IPR002130 Cyclophilin-type peptidyl-prolyl cis-trans isomerase domain [PS50072] (168-251)
  IPR029000 Cyclophilin-like domain superfamily [G3DSA:2.40.100.10] (140-256)
  IPR029000 Cyclophilin-like domain superfamily [SSF50891] (165-253)

Radius of gyration: 26.16 Å; Cα contacts (8 Å, |Δi|>4): 419; chains: 1; bounding box: 74×58×84 Å